Protein AF-A0AAV2JLE4-F1 (afdb_monomer_lite)

Radius of gyration: 18.46 Å; chains: 1; bounding box: 54×21×53 Å

pLDDT: mean 87.87, std 7.33, range [57.53, 97.69]

Sequence (222 aa):
MVQTSRTPTWTLNLTAGPSTSLQDHQPHCRTINLTAGPLTPLQDHRPHCRTINLTAGLSTSLQDYQPHCRTIDLTAGPLTSLQDHQPYCRTINLTAGPLTSLQDHRPYCRTINLTAGPSTTLQDHRPHCRTIDPTAGPSTPLQDHQPHCRTIDPTAGPSTSLQDHRPHCRTIDPTAEPLTPLQDHRPHCRTINLTVGPSTSLQDHRPHCKTINLTAGPLTLQ

Organism: Knipowitschia caucasica (NCBI:txid637954)

Foldseek 3Di:
DWDWDQDPQFEIEIEAEACEEAEQAEDEGAEYEYEYEANYEYEQHEYEYAEYEYEAEHQYEYYNAEYEYAEYEYEAEANYEYYNHEYEYAEYEYEHYANYEYECAEYEYAEYEAEYEANYEAENHEYEYAEYEYEYYALYEHYNAEYEYAEYEYEEYANYEAECAEYEYAEYEYAYAANYEYECHEYEYAEYAYHYEPHYEYYNHHYNYVYYHYHYDHYHYD

Structure (mmCIF, N/CA/C/O backbone):
data_AF-A0AAV2JLE4-F1
#
_entry.id   AF-A0AAV2JLE4-F1
#
loop_
_atom_site.group_PDB
_atom_site.id
_atom_site.type_symbol
_atom_site.label_atom_id
_atom_site.label_alt_id
_atom_site.label_comp_id
_atom_site.label_asym_id
_atom_site.label_entity_id
_atom_site.label_seq_id
_atom_site.pdbx_PDB_ins_code
_atom_site.Cartn_x
_atom_site.Cartn_y
_atom_site.Cartn_z
_atom_site.occupancy
_atom_site.B_iso_or_equiv
_atom_site.auth_seq_id
_atom_site.auth_comp_id
_atom_site.auth_asym_id
_atom_site.auth_atom_id
_atom_site.pdbx_PDB_model_num
ATOM 1 N N . MET A 1 1 ? -5.784 4.074 28.946 1.00 69.75 1 MET A N 1
ATOM 2 C CA . MET A 1 1 ? -7.237 3.801 28.844 1.00 69.75 1 MET A CA 1
ATOM 3 C C . MET A 1 1 ? -7.603 3.627 27.377 1.00 69.75 1 MET A C 1
ATOM 5 O O . MET A 1 1 ? -7.079 4.384 26.565 1.00 69.75 1 MET A O 1
ATOM 9 N N . VAL A 1 2 ? -8.460 2.656 27.045 1.00 79.00 2 VAL A N 1
ATOM 10 C CA . VAL A 1 2 ? -9.041 2.502 25.700 1.00 79.00 2 VAL A CA 1
ATOM 11 C C . VAL A 1 2 ? -10.461 3.059 25.734 1.00 79.00 2 VAL A C 1
ATOM 13 O O . VAL A 1 2 ? -11.266 2.637 26.563 1.00 79.00 2 VAL A O 1
ATOM 16 N N . GLN A 1 3 ? -10.768 4.023 24.870 1.00 76.06 3 GLN A N 1
ATOM 17 C CA . GLN A 1 3 ? -12.126 4.544 24.707 1.00 76.06 3 GLN A CA 1
ATOM 18 C C . GLN A 1 3 ? -12.780 3.885 23.499 1.00 76.06 3 GLN A C 1
ATOM 20 O O . GLN A 1 3 ? -12.199 3.876 22.415 1.00 76.06 3 GLN A O 1
ATOM 25 N N . THR A 1 4 ? -13.989 3.352 23.687 1.00 79.88 4 THR A N 1
ATOM 26 C CA . THR A 1 4 ? -14.788 2.772 22.606 1.00 79.88 4 THR A CA 1
ATOM 27 C C . THR A 1 4 ? -16.129 3.485 22.504 1.00 79.88 4 THR A C 1
ATOM 29 O O . THR A 1 4 ? -16.770 3.784 23.509 1.00 79.88 4 THR A O 1
ATOM 32 N N . SER A 1 5 ? -16.563 3.780 21.281 1.00 81.06 5 SER A N 1
ATOM 33 C CA . SER A 1 5 ? -17.925 4.253 21.022 1.00 81.06 5 SER A CA 1
ATOM 34 C C . SER A 1 5 ? -18.487 3.594 19.768 1.00 81.06 5 SER A C 1
ATOM 36 O O . SER A 1 5 ? -17.760 3.343 18.802 1.00 81.06 5 SER A O 1
ATOM 38 N N . ARG A 1 6 ? -19.791 3.298 19.797 1.00 72.00 6 ARG A N 1
ATOM 39 C CA . ARG A 1 6 ? -20.556 2.821 18.642 1.00 72.00 6 ARG A CA 1
ATOM 40 C C . ARG A 1 6 ? -21.629 3.844 18.305 1.00 72.00 6 ARG A C 1
ATOM 42 O O . ARG A 1 6 ? -22.467 4.160 19.143 1.00 72.00 6 ARG A O 1
ATOM 49 N N . THR A 1 7 ? -21.598 4.363 17.084 1.00 71.94 7 THR A N 1
ATOM 50 C CA . THR A 1 7 ? -22.640 5.259 16.567 1.00 71.94 7 THR A CA 1
ATOM 51 C C . THR A 1 7 ? -23.761 4.445 15.909 1.00 71.94 7 THR A C 1
ATOM 53 O O . THR A 1 7 ? -23.517 3.321 15.456 1.00 71.94 7 THR A O 1
ATOM 56 N N . PRO A 1 8 ? -24.978 5.005 15.755 1.00 57.53 8 PRO A N 1
ATOM 57 C CA . PRO A 1 8 ? -26.088 4.344 15.048 1.00 57.53 8 PRO A CA 1
ATOM 58 C C . PRO A 1 8 ? -25.766 3.957 13.587 1.00 57.53 8 PRO A C 1
ATOM 60 O O . PRO A 1 8 ? -26.501 3.201 12.960 1.00 57.53 8 PRO A O 1
ATOM 63 N N . THR A 1 9 ? -24.641 4.428 13.041 1.00 61.03 9 THR A N 1
ATOM 64 C CA . THR A 1 9 ? -24.130 4.132 11.696 1.00 61.03 9 THR A CA 1
ATOM 65 C C . THR A 1 9 ? -23.220 2.895 11.599 1.00 61.03 9 THR A C 1
ATOM 67 O O . THR A 1 9 ? -22.632 2.671 10.540 1.00 61.03 9 THR A O 1
ATOM 70 N N . TRP A 1 10 ? -23.127 2.065 12.649 1.00 83.88 10 TRP A N 1
ATOM 71 C CA . TRP A 1 10 ? -22.237 0.889 12.714 1.00 83.88 10 TRP A CA 1
ATOM 72 C C . TRP A 1 10 ? -20.753 1.250 12.547 1.00 83.88 10 TRP A C 1
ATOM 74 O O . TRP A 1 10 ? -19.989 0.512 11.920 1.00 83.88 10 TRP A O 1
ATOM 84 N N . THR A 1 11 ? -20.345 2.392 13.100 1.00 90.50 11 THR A N 1
ATOM 85 C CA . THR A 1 11 ? -18.936 2.783 13.202 1.00 90.50 11 THR A CA 1
ATOM 86 C C . THR A 1 11 ? -18.410 2.409 14.579 1.00 90.50 11 THR A C 1
ATOM 88 O O . THR A 1 11 ? -19.061 2.700 15.583 1.00 90.50 11 THR A O 1
ATOM 91 N N . LEU A 1 12 ? -17.235 1.787 14.624 1.00 89.88 12 LEU A N 1
ATOM 92 C CA . LEU A 1 12 ? -16.486 1.535 15.844 1.00 89.88 12 LEU A CA 1
ATOM 93 C C . LEU A 1 12 ? -15.302 2.500 15.911 1.00 89.88 12 LEU A C 1
ATOM 95 O O . LEU A 1 12 ? -14.397 2.423 15.082 1.00 89.88 12 LEU A O 1
ATOM 99 N N . ASN A 1 13 ? -15.311 3.395 16.895 1.00 90.62 13 ASN A N 1
ATOM 100 C CA . ASN A 1 13 ? -14.166 4.258 17.175 1.00 90.62 13 ASN A CA 1
ATOM 101 C C . ASN A 1 13 ? -13.413 3.704 18.382 1.00 90.62 13 ASN A C 1
ATOM 103 O O . ASN A 1 13 ? -14.027 3.518 19.437 1.00 90.62 13 ASN A O 1
ATOM 107 N N . LEU A 1 14 ? -12.114 3.465 18.223 1.00 88.69 14 LEU A N 1
ATOM 108 C CA . LEU A 1 14 ? -11.198 3.081 19.288 1.00 88.69 14 LEU A CA 1
ATOM 109 C C . LEU A 1 14 ? -10.094 4.127 19.413 1.00 88.69 14 LEU A C 1
ATOM 111 O O . LEU A 1 14 ? -9.389 4.411 18.445 1.00 88.69 14 LEU A O 1
ATOM 115 N N . THR A 1 15 ? -9.905 4.639 20.622 1.00 89.81 15 THR A N 1
ATOM 116 C CA . THR A 1 15 ? -8.745 5.469 20.955 1.00 89.81 15 THR A CA 1
ATOM 117 C C . THR A 1 15 ? -7.967 4.782 22.061 1.00 89.81 15 THR A C 1
ATOM 119 O O . THR A 1 15 ? -8.463 4.648 23.182 1.00 89.81 15 THR A O 1
ATOM 122 N N . ALA A 1 16 ? -6.759 4.337 21.738 1.00 86.06 16 ALA A N 1
ATOM 123 C CA . ALA A 1 16 ? -5.824 3.736 22.673 1.00 86.06 16 ALA A CA 1
ATOM 124 C C . ALA A 1 16 ? -4.865 4.830 23.163 1.00 86.06 16 ALA A C 1
ATOM 126 O O . ALA A 1 16 ? -4.165 5.459 22.370 1.00 86.06 16 ALA A O 1
ATOM 127 N N . GLY A 1 17 ? -4.900 5.133 24.463 1.00 83.94 17 GLY A N 1
ATOM 128 C CA . GLY A 1 17 ? -3.998 6.117 25.065 1.00 83.94 17 GLY A CA 1
ATOM 129 C C . GLY A 1 17 ? -2.527 5.666 25.065 1.00 83.94 17 GLY A C 1
ATOM 130 O O . GLY A 1 17 ? -2.227 4.541 24.672 1.00 83.94 17 GLY A O 1
ATOM 131 N N . PRO A 1 18 ? -1.603 6.510 25.551 1.00 84.38 18 PRO A N 1
ATOM 132 C CA . PRO A 1 18 ? -0.189 6.155 25.644 1.00 84.38 18 PRO A CA 1
ATOM 133 C C . PRO A 1 18 ? 0.021 4.877 26.462 1.00 84.38 18 PRO A C 1
ATOM 135 O O . PRO A 1 18 ? -0.646 4.695 27.486 1.00 84.38 18 PRO A O 1
ATOM 138 N N . SER A 1 19 ? 0.952 4.027 26.025 1.00 84.69 19 SER A N 1
ATOM 139 C CA . SER A 1 19 ? 1.345 2.804 26.742 1.00 84.69 19 SER A CA 1
ATOM 140 C C . SER A 1 19 ? 0.174 1.860 27.041 1.00 84.69 19 SER A C 1
ATOM 142 O O . SER A 1 19 ? 0.128 1.217 28.091 1.00 84.69 19 SER A O 1
ATOM 144 N N . THR A 1 20 ? -0.814 1.806 26.145 1.00 84.81 20 THR A N 1
ATOM 145 C CA . THR A 1 20 ? -1.917 0.841 26.230 1.00 84.81 20 THR A CA 1
ATOM 146 C C . THR A 1 20 ? -1.710 -0.289 25.238 1.00 84.81 20 THR A C 1
ATOM 148 O O . THR A 1 20 ? -1.131 -0.073 24.184 1.00 84.81 20 THR A O 1
ATOM 151 N N . SER A 1 21 ? -2.185 -1.489 25.561 1.00 84.62 21 SER A N 1
ATOM 152 C CA . SER A 1 21 ? -2.230 -2.601 24.613 1.00 84.62 21 SER A CA 1
ATOM 153 C C . SER A 1 21 ? -3.663 -2.852 24.150 1.00 84.62 21 SER A C 1
ATOM 155 O O . SER A 1 21 ? -4.613 -2.718 24.928 1.00 84.62 21 SER A O 1
ATOM 157 N N . LEU A 1 22 ? -3.819 -3.219 22.879 1.00 84.62 22 LEU A N 1
ATOM 158 C CA . LEU A 1 22 ? -5.049 -3.811 22.357 1.00 84.62 22 LEU A CA 1
ATOM 159 C C . LEU A 1 22 ? -4.706 -5.196 21.813 1.00 84.62 22 LEU A C 1
ATOM 161 O O . LEU A 1 22 ? -3.788 -5.330 21.009 1.00 84.62 22 LEU A O 1
ATOM 165 N N . GLN A 1 23 ? -5.439 -6.210 22.250 1.00 86.25 23 GLN A N 1
ATOM 166 C CA . GLN A 1 23 ? -5.221 -7.606 21.869 1.00 86.25 23 GLN A CA 1
ATOM 167 C C . GLN A 1 23 ? -6.548 -8.230 21.432 1.00 86.25 23 GLN A C 1
ATOM 169 O O . GLN A 1 23 ? -7.611 -7.744 21.833 1.00 86.25 23 GLN A O 1
ATOM 174 N N . ASP A 1 24 ? -6.476 -9.273 20.605 1.00 79.00 24 ASP A N 1
ATOM 175 C CA . ASP A 1 24 ? -7.591 -10.155 20.235 1.00 79.00 24 ASP A CA 1
ATOM 176 C C . ASP A 1 24 ? -8.858 -9.420 19.785 1.00 79.00 24 ASP A C 1
ATOM 178 O O . ASP A 1 24 ? -9.958 -9.578 20.327 1.00 79.00 24 ASP A O 1
ATOM 182 N N . HIS A 1 25 ? -8.717 -8.573 18.767 1.00 77.75 25 HIS A N 1
ATOM 183 C CA . HIS A 1 25 ? -9.796 -7.689 18.351 1.00 77.75 25 H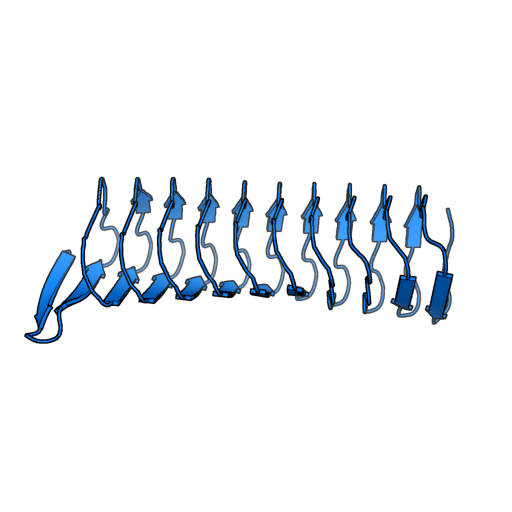IS A CA 1
ATOM 184 C C . HIS A 1 25 ? -10.354 -8.081 16.977 1.00 77.75 25 HIS A C 1
ATOM 186 O O . HIS A 1 25 ? -9.765 -7.818 15.924 1.00 77.75 25 HIS A O 1
ATOM 192 N N . GLN A 1 26 ? -11.559 -8.665 16.984 1.00 86.94 26 GLN A N 1
ATOM 193 C CA . GLN A 1 26 ? -12.262 -9.151 15.786 1.00 86.94 26 GLN A CA 1
ATOM 194 C C . GLN A 1 26 ? -13.645 -8.487 15.575 1.00 86.94 26 GLN A C 1
ATOM 196 O O . GLN A 1 26 ? -14.697 -9.137 15.601 1.00 86.94 26 GLN A O 1
ATOM 201 N N . PRO A 1 27 ? -13.701 -7.159 15.387 1.00 85.00 27 PRO A N 1
ATOM 202 C CA . PRO A 1 27 ? -14.955 -6.429 15.308 1.00 85.00 27 PRO A CA 1
ATOM 203 C C . PRO A 1 27 ? -15.629 -6.639 13.952 1.00 85.00 27 PRO A C 1
ATOM 205 O O . PRO A 1 27 ? -14.982 -6.703 12.906 1.00 85.00 27 PRO A O 1
ATOM 208 N N . HIS A 1 28 ? -16.959 -6.662 13.988 1.00 86.50 28 HIS A N 1
ATOM 209 C CA . HIS A 1 28 ? -17.816 -6.725 12.811 1.00 86.50 28 HIS A CA 1
ATOM 210 C C . HIS A 1 28 ? -18.636 -5.440 12.744 1.00 86.50 28 HIS A C 1
ATOM 212 O O . HIS A 1 28 ? -19.552 -5.225 13.538 1.00 86.50 28 HIS A O 1
ATOM 218 N N . CYS A 1 29 ? -18.262 -4.538 11.844 1.00 87.38 29 CYS A N 1
ATOM 219 C CA . CYS A 1 29 ? -18.890 -3.223 11.742 1.00 87.38 29 CYS A CA 1
ATOM 220 C C . CYS A 1 29 ? -18.732 -2.654 10.333 1.00 87.38 29 CYS A C 1
ATOM 222 O O . CYS A 1 29 ? -18.057 -3.226 9.485 1.00 87.38 29 CYS A O 1
ATOM 224 N N . ARG A 1 30 ? -19.378 -1.531 10.034 1.00 91.06 30 ARG A N 1
ATOM 225 C CA . ARG A 1 30 ? -19.238 -0.903 8.718 1.00 91.06 30 ARG A CA 1
ATOM 226 C C . ARG A 1 30 ? -17.891 -0.201 8.593 1.00 91.06 30 ARG A C 1
ATOM 228 O O . ARG A 1 30 ? -17.225 -0.363 7.573 1.00 91.06 30 ARG A O 1
ATOM 235 N N . THR A 1 31 ? -17.501 0.537 9.623 1.00 92.88 31 THR A N 1
ATOM 236 C CA . THR A 1 31 ? -16.278 1.340 9.627 1.00 92.88 31 THR A CA 1
ATOM 237 C C . THR A 1 31 ? -15.566 1.200 10.962 1.00 92.88 31 THR A C 1
ATOM 239 O O . THR A 1 31 ? -16.215 1.250 12.006 1.00 92.88 31 THR A O 1
ATOM 242 N N . ILE A 1 32 ? -14.243 1.078 10.924 1.00 91.94 32 ILE A N 1
ATOM 243 C CA . ILE A 1 32 ? -13.374 1.145 12.100 1.00 91.94 32 ILE A CA 1
ATOM 244 C C . ILE A 1 32 ? -12.504 2.382 11.972 1.00 91.94 32 ILE A C 1
ATOM 246 O O . ILE A 1 32 ? -11.841 2.553 10.953 1.00 91.94 32 ILE A O 1
ATOM 250 N N . ASN A 1 33 ? -12.484 3.202 13.015 1.00 93.12 33 ASN A N 1
ATOM 251 C CA . ASN A 1 33 ? -11.476 4.236 13.192 1.00 93.12 33 ASN A CA 1
ATOM 252 C C . ASN A 1 33 ? -10.667 3.882 14.441 1.00 93.12 33 ASN A C 1
ATOM 254 O O . ASN A 1 33 ? -11.231 3.830 15.536 1.00 93.12 33 ASN A O 1
ATOM 258 N N . LEU A 1 34 ? -9.376 3.612 14.277 1.00 91.00 34 LEU A N 1
ATOM 259 C CA . LEU A 1 34 ? -8.460 3.307 15.370 1.00 91.00 34 LEU A CA 1
AT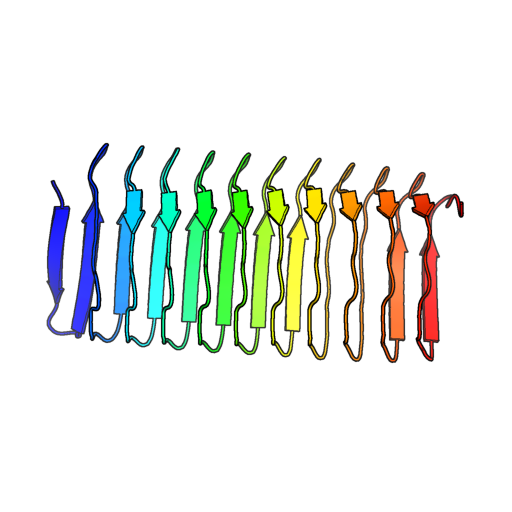OM 260 C C . LEU A 1 34 ? -7.372 4.373 15.428 1.00 91.00 34 LEU A C 1
ATOM 262 O O . LEU A 1 34 ? -6.617 4.540 14.475 1.00 91.00 34 LEU A O 1
ATOM 266 N N . THR A 1 35 ? -7.264 5.043 16.569 1.00 92.25 35 THR A N 1
ATOM 267 C CA . THR A 1 35 ? -6.142 5.931 16.872 1.00 92.25 35 THR A CA 1
ATOM 268 C C . THR A 1 35 ? -5.339 5.320 18.008 1.00 92.25 35 THR A C 1
ATOM 270 O O . THR A 1 35 ? -5.829 5.218 19.135 1.00 92.25 35 THR A O 1
ATOM 273 N N . ALA A 1 36 ? -4.110 4.914 17.713 1.00 88.38 36 ALA A N 1
ATOM 274 C CA . ALA A 1 36 ? -3.169 4.399 18.692 1.00 88.38 36 ALA A CA 1
ATOM 275 C C . ALA A 1 36 ? -2.193 5.497 19.104 1.00 88.38 36 ALA A C 1
ATOM 277 O O . ALA A 1 36 ? -1.480 6.059 18.274 1.00 88.38 36 ALA A O 1
ATOM 278 N N . GLY A 1 37 ? -2.183 5.823 20.394 1.00 85.31 37 GLY A N 1
ATOM 279 C CA . GLY A 1 37 ? -1.232 6.755 20.977 1.00 85.31 37 GLY A CA 1
ATOM 280 C C . GLY A 1 37 ? 0.198 6.202 20.987 1.00 85.31 37 GLY A C 1
ATOM 281 O O . GLY A 1 37 ? 0.446 5.082 20.537 1.00 85.31 37 GLY A O 1
ATOM 282 N N . PRO A 1 38 ? 1.161 6.965 21.519 1.00 85.94 38 PRO A N 1
ATOM 283 C CA . PRO A 1 38 ? 2.548 6.527 21.593 1.00 85.94 38 PRO A CA 1
ATOM 284 C C . PRO A 1 38 ? 2.716 5.223 22.381 1.00 85.94 38 PRO A C 1
ATOM 286 O O . PRO A 1 38 ? 2.005 5.012 23.367 1.00 85.94 38 PRO A O 1
ATOM 289 N N . LEU A 1 39 ? 3.690 4.392 21.994 1.00 87.06 39 LEU A N 1
ATOM 290 C CA . LEU A 1 39 ? 4.054 3.162 22.720 1.00 87.06 39 LEU A CA 1
ATOM 291 C C . LEU A 1 39 ? 2.891 2.164 22.866 1.00 87.06 39 LEU A C 1
ATOM 293 O O . LEU A 1 39 ? 2.761 1.491 23.886 1.00 87.06 39 LEU A O 1
ATOM 297 N N . THR A 1 40 ? 2.023 2.090 21.856 1.00 86.25 40 THR A N 1
ATOM 298 C CA . THR A 1 40 ? 0.842 1.214 21.863 1.00 86.25 40 THR A CA 1
ATOM 299 C C . THR A 1 40 ? 1.103 -0.027 21.007 1.00 86.25 40 THR A C 1
ATOM 301 O O . THR A 1 40 ? 1.194 0.108 19.781 1.00 86.25 40 THR A O 1
ATOM 304 N N . PRO A 1 41 ? 1.223 -1.228 21.602 1.00 87.69 41 PRO A N 1
ATOM 305 C CA . PRO A 1 41 ? 1.137 -2.478 20.861 1.00 87.69 41 PRO A CA 1
ATOM 306 C C . PRO A 1 41 ? -0.322 -2.844 20.551 1.00 87.69 41 PRO A C 1
ATOM 308 O O . PRO A 1 41 ? -1.207 -2.794 21.409 1.00 87.69 41 PRO A O 1
ATOM 311 N N . LEU A 1 42 ? -0.551 -3.243 19.309 1.00 87.31 42 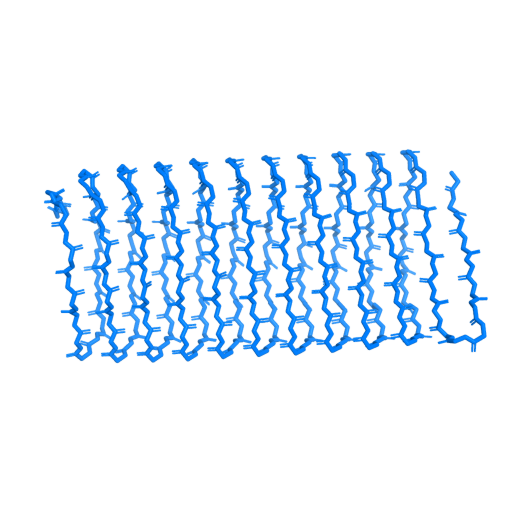LEU A N 1
ATOM 312 C CA . LEU A 1 42 ? -1.800 -3.743 18.758 1.00 87.31 42 LEU A CA 1
ATOM 313 C C . LEU A 1 42 ? -1.508 -5.143 18.208 1.00 87.31 42 LEU A C 1
ATOM 315 O O . LEU A 1 42 ? -0.711 -5.277 17.281 1.00 87.31 42 LEU A O 1
ATOM 319 N N . GLN A 1 43 ? -2.105 -6.176 18.789 1.00 88.62 43 GLN A N 1
ATOM 320 C CA . GLN A 1 43 ? -1.826 -7.571 18.433 1.00 88.62 43 GLN A CA 1
ATOM 321 C C . GLN A 1 43 ? -3.114 -8.308 18.075 1.00 88.62 43 GLN A C 1
ATOM 323 O O . GLN A 1 43 ? -4.173 -8.020 18.641 1.00 88.62 43 GLN A O 1
ATOM 328 N N . ASP A 1 44 ? -3.019 -9.256 17.145 1.00 84.75 44 ASP A N 1
ATOM 329 C CA . ASP A 1 44 ? -4.100 -10.168 16.762 1.00 84.75 44 ASP A CA 1
ATOM 330 C C . ASP A 1 44 ? -5.391 -9.435 16.383 1.00 84.75 44 ASP A C 1
ATOM 332 O O . ASP A 1 44 ? -6.413 -9.443 17.079 1.00 84.75 44 ASP A O 1
ATOM 336 N N . HIS A 1 45 ? -5.349 -8.717 15.263 1.00 83.50 45 HIS A N 1
ATOM 337 C CA . HIS A 1 45 ? -6.474 -7.904 14.803 1.00 83.50 45 HIS A CA 1
ATOM 338 C C . HIS A 1 45 ? -6.997 -8.398 13.464 1.00 83.50 45 HIS A C 1
ATOM 340 O O . HIS A 1 45 ? -6.349 -8.282 12.421 1.00 83.50 45 HIS A O 1
ATOM 346 N N . ARG A 1 46 ? -8.235 -8.901 13.484 1.00 90.31 46 ARG A N 1
ATOM 347 C CA . ARG A 1 46 ? -8.892 -9.512 12.316 1.00 90.31 46 ARG A CA 1
ATOM 348 C C . ARG A 1 46 ? -10.257 -8.892 12.007 1.00 90.31 46 ARG A C 1
ATOM 350 O O . ARG A 1 46 ? -11.275 -9.581 11.990 1.00 90.31 46 ARG A O 1
ATOM 357 N N . PRO A 1 47 ? -10.346 -7.569 11.812 1.00 88.88 47 PRO A N 1
ATOM 358 C CA . PRO A 1 47 ? -11.631 -6.917 11.615 1.00 88.88 47 PRO A CA 1
ATOM 359 C C . PRO A 1 47 ? -12.312 -7.318 10.304 1.00 88.88 47 PRO A C 1
ATOM 361 O O . PRO A 1 47 ? -11.683 -7.380 9.245 1.00 88.88 47 PRO A O 1
ATOM 364 N N . HIS A 1 48 ? -13.636 -7.458 10.366 1.00 90.69 48 HIS A N 1
ATOM 365 C CA . HIS A 1 48 ? -14.503 -7.592 9.199 1.00 90.69 48 HIS A CA 1
ATOM 366 C C . HIS A 1 48 ? -15.339 -6.324 9.048 1.00 90.69 48 HIS A C 1
ATOM 368 O O . HIS A 1 48 ? -16.270 -6.069 9.817 1.00 90.69 48 HIS A O 1
ATOM 374 N N . CYS A 1 49 ? -14.998 -5.494 8.063 1.00 90.25 49 CYS A N 1
ATOM 375 C CA . CYS A 1 49 ? -15.692 -4.226 7.859 1.00 90.25 49 CYS A CA 1
ATOM 376 C C . CYS A 1 49 ? -15.626 -3.730 6.419 1.00 90.25 49 CYS A C 1
ATOM 378 O O . CYS A 1 49 ? -15.036 -4.358 5.552 1.00 90.25 49 CYS A O 1
ATOM 380 N N . ARG A 1 50 ? -16.260 -2.599 6.108 1.00 93.06 50 ARG A N 1
ATOM 381 C CA . ARG A 1 50 ? -16.106 -1.977 4.789 1.00 93.06 50 ARG A CA 1
ATOM 382 C C . ARG A 1 50 ? -14.844 -1.125 4.733 1.00 93.06 50 ARG A C 1
ATOM 384 O O . ARG A 1 50 ? -14.140 -1.182 3.728 1.00 93.06 50 ARG A O 1
ATOM 391 N N . THR A 1 51 ? -14.571 -0.363 5.784 1.00 94.88 51 THR A N 1
ATOM 392 C CA . THR A 1 51 ? -13.476 0.609 5.811 1.00 94.88 51 THR A CA 1
ATOM 393 C C . THR A 1 51 ? -12.750 0.565 7.145 1.00 94.88 51 THR A C 1
ATOM 395 O O . THR A 1 51 ? -13.395 0.526 8.194 1.00 94.88 51 THR A O 1
ATOM 398 N N . ILE A 1 52 ? -11.425 0.621 7.088 1.00 94.62 52 ILE A N 1
ATOM 399 C CA . ILE A 1 52 ? -10.542 0.767 8.241 1.00 94.62 52 ILE A CA 1
ATOM 400 C C . ILE A 1 52 ? -9.730 2.034 8.044 1.00 94.62 52 ILE A C 1
ATOM 402 O O . ILE A 1 52 ? -9.044 2.152 7.035 1.00 94.62 52 ILE A O 1
ATOM 406 N N . ASN A 1 53 ? -9.777 2.920 9.030 1.00 95.94 53 ASN A N 1
ATOM 407 C CA . ASN A 1 53 ? -8.856 4.036 9.163 1.00 95.94 53 ASN A CA 1
ATOM 408 C C . ASN A 1 53 ? -8.025 3.799 10.425 1.00 95.94 53 ASN A C 1
ATOM 410 O O . ASN A 1 53 ? -8.585 3.750 11.524 1.00 95.94 53 ASN A O 1
ATOM 414 N N . LEU A 1 54 ? -6.717 3.617 10.275 1.00 93.75 54 LEU A N 1
ATOM 415 C CA . LEU A 1 54 ? -5.796 3.409 11.389 1.00 93.75 54 LEU A CA 1
ATOM 416 C C . LEU A 1 54 ? -4.748 4.516 11.403 1.00 93.75 54 LEU A C 1
ATOM 418 O O . LEU A 1 54 ? -4.017 4.697 10.434 1.00 93.75 54 LEU A O 1
ATOM 422 N N . THR A 1 55 ? -4.642 5.210 12.529 1.00 94.94 55 THR A N 1
ATOM 423 C CA . THR A 1 55 ? -3.573 6.173 12.793 1.00 94.94 55 THR A CA 1
ATOM 424 C C . THR A 1 55 ? -2.737 5.659 13.953 1.00 94.94 55 THR A C 1
ATOM 426 O O . THR A 1 55 ? -3.215 5.587 15.086 1.00 94.94 55 THR A O 1
ATOM 429 N N . ALA A 1 56 ? -1.492 5.297 13.669 1.00 90.38 56 ALA A N 1
ATOM 430 C CA . ALA A 1 56 ? -0.530 4.807 14.640 1.00 90.38 56 ALA A CA 1
ATOM 431 C C . ALA A 1 56 ? 0.424 5.943 15.027 1.00 90.38 56 ALA A C 1
ATOM 433 O O . ALA A 1 56 ? 1.025 6.583 14.166 1.00 90.38 56 ALA A O 1
ATOM 434 N N . GLY A 1 57 ? 0.525 6.242 16.319 1.00 86.56 57 GLY A N 1
ATOM 435 C CA . GLY A 1 57 ? 1.441 7.245 16.848 1.00 86.56 57 GLY A CA 1
ATOM 436 C C . GLY A 1 57 ? 2.900 6.779 16.876 1.00 86.56 57 GLY A C 1
ATOM 437 O O . GLY A 1 57 ? 3.263 5.730 16.349 1.00 86.56 57 GLY A O 1
ATOM 438 N N . LEU A 1 58 ? 3.738 7.577 17.539 1.00 87.88 58 LEU A N 1
ATOM 439 C CA . LEU A 1 58 ? 5.160 7.293 17.740 1.00 87.88 58 LEU A CA 1
ATOM 440 C C . LEU A 1 58 ? 5.380 5.933 18.423 1.00 87.88 58 LEU A C 1
ATOM 442 O O . LEU A 1 58 ? 4.781 5.665 19.468 1.00 87.88 58 LEU A O 1
ATOM 446 N N . SER A 1 59 ? 6.296 5.121 17.892 1.00 87.62 59 SER A N 1
ATOM 447 C CA . SER A 1 59 ? 6.715 3.862 18.530 1.00 87.62 59 SER A CA 1
ATOM 448 C C . SER A 1 59 ? 5.555 2.899 18.800 1.00 87.62 59 SER A C 1
ATOM 450 O O . SER A 1 59 ? 5.479 2.269 19.854 1.00 87.62 59 SER A O 1
ATOM 452 N N . THR A 1 60 ? 4.615 2.823 17.863 1.00 89.12 60 THR A N 1
ATOM 453 C CA . THR A 1 60 ? 3.533 1.837 17.893 1.00 89.12 60 THR A CA 1
ATOM 454 C C . THR A 1 60 ? 3.976 0.536 17.233 1.00 89.12 60 THR A C 1
ATOM 456 O O . THR A 1 60 ? 4.852 0.529 16.370 1.00 89.12 60 THR A O 1
ATOM 459 N N . SER A 1 61 ? 3.386 -0.580 17.651 1.00 90.31 61 SER A N 1
ATOM 460 C CA . SER A 1 61 ? 3.616 -1.880 17.018 1.00 90.31 61 SER A CA 1
ATOM 461 C C . SER A 1 61 ? 2.277 -2.481 16.629 1.00 90.31 61 SER A C 1
ATOM 463 O O . SER A 1 61 ? 1.373 -2.522 17.460 1.00 90.31 61 SER A O 1
ATOM 465 N N . LEU A 1 62 ? 2.141 -2.920 15.384 1.00 90.75 62 LEU A N 1
ATOM 466 C CA . LEU A 1 62 ? 1.000 -3.679 14.890 1.00 90.75 62 LEU A CA 1
ATOM 467 C C . LEU A 1 62 ? 1.503 -5.057 14.471 1.00 90.75 62 LEU A C 1
ATOM 469 O O . LEU A 1 62 ? 2.335 -5.154 13.572 1.00 90.75 62 LEU A O 1
ATOM 473 N N . GLN A 1 63 ? 0.997 -6.099 15.113 1.00 91.94 63 GLN A N 1
ATOM 474 C CA . GLN A 1 63 ? 1.357 -7.487 14.834 1.00 91.94 63 GLN A CA 1
ATOM 475 C C . GLN A 1 63 ? 0.098 -8.282 14.489 1.00 91.94 63 GLN A C 1
ATOM 477 O O . GLN A 1 63 ? -0.984 -7.990 15.007 1.00 91.94 63 GLN A O 1
ATOM 482 N N . ASP A 1 64 ? 0.242 -9.263 13.598 1.00 90.19 64 ASP A N 1
ATOM 483 C CA . ASP A 1 64 ? -0.820 -10.196 13.208 1.00 90.19 64 ASP A CA 1
ATOM 484 C C . ASP A 1 64 ? -2.106 -9.497 12.734 1.00 90.19 64 ASP A C 1
ATOM 486 O O . ASP A 1 64 ? -3.225 -9.734 13.211 1.00 90.19 64 ASP A O 1
ATOM 490 N N . TYR A 1 65 ? -1.947 -8.595 11.761 1.00 88.81 65 TYR A N 1
ATOM 491 C CA . TYR A 1 65 ? -3.045 -7.788 11.233 1.00 88.81 65 TYR A CA 1
ATOM 492 C C . TYR A 1 65 ? -3.616 -8.372 9.936 1.00 88.81 65 TYR A C 1
ATOM 494 O O . TYR A 1 65 ? -3.050 -8.224 8.846 1.00 88.81 65 TYR A O 1
ATOM 502 N N . GLN A 1 66 ? -4.794 -8.993 10.035 1.00 92.31 66 GLN A N 1
ATOM 503 C CA . GLN A 1 66 ? -5.461 -9.687 8.923 1.00 92.31 66 GLN A CA 1
ATOM 504 C C . GLN A 1 66 ? -6.901 -9.191 8.705 1.00 92.31 66 GLN A C 1
ATOM 506 O O . GLN A 1 66 ? -7.878 -9.893 8.976 1.00 92.31 66 GLN A O 1
ATOM 511 N N . PRO A 1 67 ? -7.078 -7.950 8.233 1.00 91.88 67 PRO A N 1
ATOM 512 C CA . PRO A 1 67 ? -8.386 -7.366 8.006 1.00 91.88 67 PRO A CA 1
ATOM 513 C C . PRO A 1 67 ? -9.018 -7.911 6.726 1.00 91.88 67 PRO A C 1
ATOM 515 O O . PRO A 1 67 ? -8.373 -8.040 5.681 1.00 91.88 67 PRO A O 1
ATOM 518 N N . HIS A 1 68 ? -10.331 -8.094 6.774 1.00 93.50 68 HIS A N 1
ATOM 519 C CA . HIS A 1 68 ? -11.155 -8.321 5.596 1.00 93.50 68 HIS A CA 1
ATOM 520 C C . HIS A 1 68 ? -12.047 -7.105 5.383 1.00 93.50 68 HIS A C 1
ATOM 522 O O . HIS A 1 68 ? -13.025 -6.893 6.108 1.00 93.50 68 HIS A O 1
ATOM 528 N N . CYS A 1 69 ? -11.706 -6.283 4.391 1.00 92.62 69 CYS A N 1
ATOM 529 C CA . CYS A 1 69 ? -12.458 -5.061 4.137 1.00 92.62 69 CYS A CA 1
ATOM 530 C C . CYS A 1 69 ? -12.446 -4.606 2.684 1.00 92.62 69 CYS A C 1
ATOM 532 O O . CYS A 1 69 ? -11.926 -5.276 1.805 1.00 92.62 69 CYS A O 1
ATOM 534 N N . ARG A 1 70 ? -13.081 -3.474 2.373 1.00 94.94 70 ARG A N 1
ATOM 535 C CA . ARG A 1 70 ? -12.977 -2.878 1.036 1.00 94.94 70 ARG A CA 1
ATOM 536 C C . ARG A 1 70 ? -11.781 -1.938 0.957 1.00 94.94 70 ARG A C 1
ATOM 538 O O . ARG A 1 70 ? -11.074 -1.984 -0.046 1.00 94.94 70 ARG A O 1
ATOM 545 N N . THR A 1 71 ? -11.570 -1.123 1.980 1.00 96.50 71 THR A N 1
ATOM 546 C CA . THR A 1 71 ? -10.534 -0.089 1.987 1.00 96.50 71 THR A CA 1
ATOM 547 C C . THR A 1 71 ? -9.823 -0.058 3.330 1.00 96.50 71 THR A C 1
ATOM 549 O O . THR A 1 71 ? -10.488 -0.101 4.367 1.00 96.50 71 THR A O 1
ATOM 552 N N . ILE A 1 72 ? -8.499 0.052 3.281 1.00 96.50 72 ILE A N 1
ATOM 553 C CA . ILE A 1 72 ? -7.639 0.329 4.429 1.00 96.50 72 ILE A CA 1
ATOM 554 C C . ILE A 1 72 ? -6.898 1.624 4.144 1.00 96.50 72 ILE A C 1
ATOM 556 O O . ILE A 1 72 ? -6.206 1.712 3.132 1.00 96.50 72 ILE A O 1
ATOM 560 N N . ASP A 1 73 ? -7.017 2.572 5.060 1.00 97.50 73 ASP A N 1
ATOM 561 C CA . ASP A 1 73 ? -6.200 3.772 5.115 1.00 97.50 73 ASP A CA 1
ATOM 562 C C . ASP A 1 73 ? -5.390 3.707 6.418 1.00 97.50 73 ASP A C 1
ATOM 564 O O . ASP A 1 73 ? -5.951 3.779 7.514 1.00 97.50 73 ASP A O 1
ATOM 568 N N . LEU A 1 74 ? -4.077 3.496 6.310 1.00 95.56 74 LEU A N 1
ATOM 569 C CA . LEU A 1 74 ? -3.174 3.374 7.453 1.00 95.56 74 LEU A CA 1
ATOM 570 C C . LEU A 1 74 ? -2.120 4.478 7.415 1.00 95.56 74 LEU A C 1
ATOM 572 O O . LEU A 1 74 ? -1.397 4.637 6.436 1.00 95.56 74 LEU A O 1
ATOM 576 N N . THR A 1 75 ? -2.031 5.238 8.500 1.00 96.62 75 THR A N 1
ATOM 577 C CA . THR A 1 75 ? -0.987 6.237 8.727 1.00 96.62 75 THR A CA 1
ATOM 578 C C . THR A 1 75 ? -0.153 5.791 9.917 1.00 96.62 75 THR A C 1
ATOM 580 O O . THR A 1 75 ? -0.620 5.832 11.052 1.00 96.62 75 THR A O 1
ATOM 583 N N . ALA A 1 76 ? 1.069 5.345 9.657 1.00 93.69 76 ALA A N 1
ATOM 584 C CA . ALA A 1 76 ? 2.045 4.976 10.667 1.00 93.69 76 ALA A CA 1
ATOM 585 C C . ALA A 1 76 ? 2.953 6.173 10.958 1.00 93.69 76 ALA A C 1
ATOM 587 O O . ALA A 1 76 ? 3.593 6.717 10.060 1.00 93.69 76 ALA A O 1
ATOM 588 N N . GLY A 1 77 ? 2.997 6.602 12.215 1.00 92.00 77 GLY A N 1
ATOM 589 C CA . GLY A 1 77 ? 3.922 7.621 12.689 1.00 92.00 77 GLY A CA 1
ATOM 590 C C . GLY A 1 77 ? 5.369 7.118 12.727 1.00 92.00 77 GLY A C 1
ATOM 591 O O . GLY A 1 77 ? 5.650 5.975 12.360 1.00 92.00 77 GLY A O 1
ATOM 592 N N . PRO A 1 78 ? 6.312 7.951 13.188 1.00 91.12 78 PRO A N 1
ATOM 593 C CA . PRO A 1 78 ? 7.710 7.555 13.264 1.00 91.12 78 PRO A CA 1
ATOM 594 C C . PRO A 1 78 ? 7.929 6.364 14.205 1.00 91.12 78 PRO A C 1
ATOM 596 O O . PRO A 1 78 ? 7.203 6.206 15.191 1.00 91.12 78 PRO A O 1
ATOM 599 N N . LEU A 1 79 ? 8.971 5.571 13.939 1.00 91.50 79 LEU A N 1
ATOM 600 C CA . LEU A 1 79 ? 9.353 4.408 14.758 1.00 91.50 79 LEU A CA 1
ATOM 601 C C . LEU A 1 79 ? 8.248 3.344 14.886 1.00 91.50 79 LEU A C 1
ATOM 603 O O . LEU A 1 79 ? 8.238 2.582 15.851 1.00 91.50 79 LEU A O 1
ATOM 607 N N . THR A 1 80 ? 7.298 3.305 13.952 1.00 92.88 80 THR A N 1
ATOM 608 C CA . THR A 1 80 ? 6.241 2.289 13.955 1.00 92.88 80 THR A CA 1
ATOM 609 C C . THR A 1 80 ? 6.776 0.969 13.408 1.00 92.88 80 THR A C 1
ATOM 611 O O . THR A 1 80 ? 7.546 0.959 12.449 1.00 92.88 80 THR A O 1
ATOM 614 N N . SER A 1 81 ? 6.344 -0.151 13.980 1.00 93.44 81 SER A N 1
ATOM 615 C CA . SER A 1 81 ? 6.576 -1.485 13.421 1.00 93.44 81 SER A CA 1
ATOM 616 C C . SER A 1 81 ? 5.255 -2.105 12.983 1.00 93.44 81 SER A C 1
ATOM 618 O O . SER A 1 81 ? 4.284 -2.097 13.737 1.00 93.44 81 SER A O 1
ATOM 620 N N . LEU A 1 82 ? 5.210 -2.628 11.764 1.00 93.00 82 LEU A N 1
ATOM 621 C CA . LEU A 1 82 ? 4.084 -3.359 11.197 1.00 93.00 82 LEU A CA 1
ATOM 622 C C . LEU A 1 82 ? 4.598 -4.744 10.788 1.00 93.00 82 LEU A C 1
ATOM 624 O O . LEU A 1 82 ? 5.405 -4.847 9.866 1.00 93.00 82 LEU A O 1
ATOM 628 N N . GLN A 1 83 ? 4.147 -5.793 11.468 1.00 93.12 83 GLN A N 1
ATOM 629 C CA . GLN A 1 83 ? 4.580 -7.175 11.244 1.00 93.12 83 GLN A CA 1
ATOM 630 C C . GLN A 1 83 ? 3.382 -8.069 10.914 1.00 93.12 83 GLN A C 1
ATOM 632 O O . GLN A 1 83 ? 2.267 -7.821 11.382 1.00 93.12 83 GLN A O 1
ATOM 637 N N . ASP A 1 84 ? 3.614 -9.093 10.090 1.00 90.44 84 ASP A N 1
ATOM 638 C CA . ASP A 1 84 ? 2.636 -10.132 9.736 1.00 90.44 84 ASP A CA 1
ATOM 639 C C . ASP A 1 84 ? 1.298 -9.579 9.233 1.00 90.44 84 ASP A C 1
ATOM 641 O O . ASP A 1 84 ? 0.196 -9.906 9.686 1.00 90.44 84 ASP A O 1
ATOM 645 N N . HIS A 1 85 ? 1.397 -8.687 8.254 1.00 88.88 85 HIS A N 1
ATOM 646 C CA . HIS A 1 85 ? 0.273 -7.880 7.822 1.00 88.88 85 HIS A CA 1
ATOM 647 C C . HIS A 1 85 ? -0.280 -8.411 6.490 1.00 88.88 85 HIS A C 1
ATOM 649 O O . HIS A 1 85 ? 0.292 -8.205 5.416 1.00 88.88 85 HIS A O 1
ATOM 655 N N . GLN A 1 86 ? -1.433 -9.086 6.548 1.00 93.19 86 GLN A N 1
ATOM 656 C CA . GLN A 1 86 ? -2.023 -9.822 5.415 1.00 93.19 86 GLN A CA 1
ATOM 657 C C . GLN A 1 86 ? -3.474 -9.396 5.138 1.00 93.19 86 GLN A C 1
ATOM 659 O O . GLN A 1 86 ? -4.424 -10.144 5.385 1.00 93.19 86 GLN A O 1
ATOM 664 N N . PRO A 1 87 ? -3.688 -8.166 4.650 1.00 92.38 87 PRO A N 1
ATOM 665 C CA . PRO A 1 87 ? -5.024 -7.654 4.397 1.00 92.38 87 PRO A CA 1
ATOM 666 C C . PRO A 1 87 ? -5.642 -8.247 3.129 1.00 92.38 87 PRO A C 1
ATOM 668 O O . PRO A 1 87 ? -5.009 -8.327 2.074 1.00 92.38 87 PRO A O 1
ATOM 671 N N . TYR A 1 88 ? -6.936 -8.545 3.207 1.00 94.56 88 TYR A N 1
ATOM 672 C CA . TYR A 1 88 ? -7.767 -8.899 2.061 1.00 94.56 88 TYR A CA 1
ATOM 673 C C . TYR A 1 88 ? -8.722 -7.750 1.777 1.00 94.56 88 TYR A C 1
ATOM 675 O O . TYR A 1 88 ? -9.697 -7.538 2.508 1.00 94.56 88 TYR A O 1
ATOM 683 N N . CYS A 1 89 ? -8.442 -6.982 0.724 1.00 93.38 89 CYS A N 1
ATOM 684 C CA . CYS A 1 89 ? -9.241 -5.800 0.439 1.00 93.38 89 CYS A CA 1
ATOM 685 C C . CYS A 1 89 ? -9.269 -5.381 -1.027 1.00 93.38 89 CYS A C 1
ATOM 687 O O . CYS A 1 89 ? -8.758 -6.062 -1.906 1.00 93.38 89 CYS A O 1
ATOM 689 N N . ARG A 1 90 ? -9.940 -4.272 -1.347 1.00 95.31 90 ARG A N 1
ATOM 690 C CA . ARG A 1 90 ? -9.873 -3.693 -2.694 1.00 95.31 90 ARG A CA 1
ATOM 691 C C . ARG A 1 90 ? -8.714 -2.712 -2.806 1.00 95.31 90 ARG A C 1
ATOM 693 O O . ARG A 1 90 ? -8.035 -2.731 -3.830 1.00 95.31 90 ARG A O 1
ATOM 700 N N . THR A 1 91 ? -8.518 -1.878 -1.794 1.00 96.88 91 THR A N 1
ATOM 701 C CA . THR A 1 91 ? -7.555 -0.778 -1.828 1.00 96.88 91 THR A CA 1
ATOM 702 C C . THR A 1 91 ? -6.861 -0.643 -0.483 1.00 96.88 91 THR A C 1
ATOM 704 O O . THR A 1 91 ? -7.532 -0.667 0.549 1.00 96.88 91 THR A O 1
ATOM 707 N N . ILE A 1 92 ? -5.545 -0.461 -0.526 1.00 97.12 92 ILE A N 1
ATOM 708 C CA . ILE A 1 92 ? -4.707 -0.110 0.618 1.00 97.12 92 ILE A CA 1
ATOM 709 C C . ILE A 1 92 ? -4.032 1.213 0.298 1.00 97.12 92 ILE A C 1
ATOM 711 O O . ILE A 1 92 ? -3.382 1.327 -0.741 1.00 97.12 92 ILE A O 1
ATOM 715 N N . ASN A 1 93 ? -4.168 2.179 1.196 1.00 97.69 93 ASN A N 1
ATOM 716 C CA . ASN A 1 93 ? -3.325 3.360 1.236 1.00 97.69 93 ASN A CA 1
ATOM 717 C C . ASN A 1 93 ? -2.534 3.312 2.542 1.00 97.69 93 ASN A C 1
ATOM 719 O O . ASN A 1 93 ? -3.117 3.334 3.625 1.00 97.69 93 ASN A O 1
ATOM 723 N N . LEU A 1 94 ? -1.214 3.214 2.437 1.00 96.19 94 LEU A N 1
ATOM 724 C CA . LEU A 1 94 ? -0.307 3.184 3.575 1.00 96.19 94 LEU A CA 1
ATOM 725 C C . LEU A 1 94 ? 0.620 4.394 3.494 1.00 96.19 94 LEU A C 1
ATOM 727 O O . LEU A 1 94 ? 1.319 4.576 2.506 1.00 96.19 94 LEU A O 1
ATOM 731 N N . THR A 1 95 ? 0.631 5.222 4.531 1.00 97.12 95 THR A N 1
ATOM 732 C CA . THR A 1 95 ? 1.634 6.273 4.723 1.00 97.12 95 THR A CA 1
ATOM 733 C C . THR A 1 95 ? 2.466 5.920 5.944 1.00 97.12 95 THR A C 1
ATOM 735 O O . THR A 1 95 ? 1.936 5.851 7.049 1.00 97.12 95 THR A O 1
ATOM 738 N N . ALA A 1 96 ? 3.754 5.677 5.747 1.00 94.44 96 ALA A N 1
ATOM 739 C CA . ALA A 1 96 ? 4.713 5.337 6.782 1.00 94.44 96 ALA A CA 1
ATOM 740 C C . ALA A 1 96 ? 5.637 6.527 7.045 1.00 94.44 96 ALA A C 1
ATOM 742 O O . ALA A 1 96 ? 6.262 7.060 6.130 1.00 94.44 96 ALA A O 1
ATOM 743 N N . GLY A 1 97 ? 5.711 6.960 8.299 1.00 93.50 97 GLY A N 1
ATOM 744 C CA . GLY A 1 97 ? 6.635 7.990 8.745 1.00 93.50 97 GLY A CA 1
ATOM 745 C C . GLY A 1 97 ? 8.087 7.499 8.767 1.00 93.50 97 GLY A C 1
ATOM 746 O O . GLY A 1 97 ? 8.362 6.332 8.485 1.00 93.50 97 GLY A O 1
ATOM 747 N N . PRO A 1 98 ? 9.035 8.373 9.135 1.00 91.44 98 PRO A N 1
ATOM 748 C CA . PRO A 1 98 ? 10.444 8.012 9.207 1.00 91.44 98 PRO A CA 1
ATOM 749 C C . PRO A 1 98 ? 10.709 6.848 10.165 1.00 91.44 98 PRO A C 1
ATOM 751 O O . PRO A 1 98 ? 10.064 6.750 11.213 1.00 91.44 98 PRO A O 1
ATOM 754 N N . LEU A 1 99 ? 11.710 6.022 9.849 1.00 92.94 99 LEU A N 1
ATOM 755 C CA . LEU A 1 99 ? 12.127 4.893 10.696 1.00 92.94 99 LEU A CA 1
ATOM 756 C C . LEU A 1 99 ? 10.993 3.891 10.978 1.00 92.94 99 LEU A C 1
ATOM 758 O O . LEU A 1 99 ? 10.981 3.237 12.020 1.00 92.94 99 LEU A O 1
ATOM 762 N N . THR A 1 100 ? 10.016 3.797 10.076 1.00 94.38 100 THR A N 1
ATOM 763 C CA . THR A 1 100 ? 8.991 2.753 10.134 1.00 94.38 100 THR A CA 1
ATOM 764 C C . THR A 1 100 ? 9.571 1.446 9.602 1.00 94.38 100 THR A C 1
ATOM 766 O O . THR A 1 100 ? 10.360 1.454 8.659 1.00 94.38 100 THR A O 1
ATOM 769 N N . SER A 1 101 ? 9.161 0.317 10.169 1.00 94.19 101 SER A N 1
ATOM 770 C CA . SER A 1 101 ? 9.460 -1.011 9.633 1.00 94.19 101 SER A CA 1
ATOM 771 C C . SER A 1 101 ? 8.168 -1.697 9.208 1.00 94.19 101 SER A C 1
ATOM 773 O O . SER A 1 101 ? 7.218 -1.755 9.989 1.00 94.19 101 SER A O 1
ATOM 775 N N . LEU A 1 102 ? 8.126 -2.206 7.979 1.00 93.81 102 LEU A N 1
ATOM 776 C CA . LEU A 1 102 ? 7.068 -3.080 7.484 1.00 93.81 102 LEU A CA 1
ATOM 777 C C . LEU A 1 102 ? 7.691 -4.423 7.107 1.00 93.81 102 LEU A C 1
ATOM 779 O O . LEU A 1 102 ? 8.494 -4.494 6.175 1.00 93.81 102 LEU A O 1
ATOM 783 N N . GLN A 1 103 ? 7.306 -5.474 7.821 1.00 93.81 103 GLN A N 1
ATOM 784 C CA . GLN A 1 103 ? 7.807 -6.834 7.633 1.00 93.81 103 GLN A CA 1
ATOM 785 C C . GLN A 1 103 ? 6.649 -7.786 7.325 1.00 93.81 103 GLN A C 1
ATOM 787 O O . GLN A 1 103 ? 5.539 -7.614 7.834 1.00 93.81 103 GLN A O 1
ATOM 792 N N . ASP A 1 104 ? 6.909 -8.774 6.469 1.00 92.12 104 ASP A N 1
ATOM 793 C CA . ASP A 1 104 ? 5.950 -9.817 6.084 1.00 92.12 104 ASP A CA 1
ATOM 794 C C . ASP A 1 104 ? 4.603 -9.274 5.574 1.00 92.12 104 ASP A C 1
ATOM 796 O O . ASP A 1 104 ? 3.514 -9.773 5.881 1.00 92.12 104 ASP A O 1
ATOM 800 N N . HIS A 1 105 ? 4.660 -8.236 4.735 1.00 91.50 105 HIS A N 1
ATOM 801 C CA . HIS A 1 105 ? 3.461 -7.644 4.152 1.00 91.50 105 HIS A CA 1
ATOM 802 C C . HIS A 1 105 ? 3.000 -8.420 2.914 1.00 91.50 105 HIS A C 1
ATOM 804 O O . HIS A 1 105 ? 3.617 -8.360 1.845 1.00 91.50 105 HIS A O 1
ATOM 810 N N . ARG A 1 106 ? 1.874 -9.135 3.033 1.00 93.62 106 ARG A N 1
ATOM 811 C CA . ARG A 1 106 ? 1.329 -9.997 1.960 1.00 93.62 106 ARG A CA 1
ATOM 812 C C . ARG A 1 106 ? -0.132 -9.673 1.634 1.00 93.62 106 ARG A C 1
ATOM 814 O O . ARG A 1 106 ? -1.027 -10.486 1.870 1.00 93.62 106 ARG A O 1
ATOM 821 N N . PRO A 1 107 ? -0.407 -8.466 1.123 1.00 93.38 107 PRO A N 1
ATOM 822 C CA . PRO A 1 107 ? -1.756 -8.020 0.820 1.00 93.38 107 PRO A CA 1
ATOM 823 C C . PRO A 1 107 ? -2.322 -8.695 -0.432 1.00 93.38 107 PRO A C 1
ATOM 825 O O . PRO A 1 107 ? -1.663 -8.803 -1.470 1.00 93.38 107 PRO A O 1
ATOM 828 N N . TYR A 1 108 ? -3.604 -9.039 -0.363 1.00 94.62 108 TYR A N 1
ATOM 829 C CA . TYR A 1 108 ? -4.409 -9.450 -1.508 1.00 94.62 108 TYR A CA 1
ATOM 830 C C . TYR A 1 108 ? -5.403 -8.340 -1.823 1.00 94.62 108 TYR A C 1
ATOM 832 O O . TYR A 1 108 ? -6.422 -8.189 -1.138 1.00 94.62 108 TYR A O 1
ATOM 840 N N . CYS A 1 109 ? -5.115 -7.534 -2.849 1.00 93.31 109 CYS A N 1
ATOM 841 C CA . CYS A 1 109 ? -6.004 -6.433 -3.200 1.00 93.31 109 CYS A CA 1
ATOM 842 C C . CYS A 1 109 ? -6.022 -6.064 -4.684 1.00 93.31 109 CYS A C 1
ATOM 844 O O . CYS A 1 109 ? -5.538 -6.798 -5.537 1.00 93.31 109 CYS A O 1
ATOM 846 N N . ARG A 1 110 ? -6.695 -4.968 -5.053 1.00 94.62 110 ARG A N 1
ATOM 847 C CA . ARG A 1 110 ? -6.605 -4.436 -6.423 1.00 94.62 110 ARG A CA 1
ATOM 848 C C . ARG A 1 110 ? -5.511 -3.389 -6.529 1.00 94.62 110 ARG A C 1
ATOM 850 O O . ARG A 1 110 ? -4.806 -3.397 -7.533 1.00 94.62 110 ARG A O 1
ATOM 857 N N . THR A 1 111 ? -5.394 -2.521 -5.536 1.00 96.06 111 THR A N 1
ATOM 858 C CA . THR A 1 111 ? -4.507 -1.360 -5.586 1.00 96.06 111 THR A CA 1
ATOM 859 C C . THR A 1 111 ? -3.827 -1.166 -4.243 1.00 96.06 111 THR A C 1
ATOM 861 O O . THR A 1 111 ? -4.513 -1.154 -3.219 1.00 96.06 111 THR A O 1
ATOM 864 N N . ILE A 1 112 ? -2.514 -0.964 -4.281 1.00 96.31 112 ILE A N 1
ATOM 865 C CA . ILE A 1 112 ? -1.713 -0.514 -3.144 1.00 96.31 112 ILE A CA 1
ATOM 866 C C . ILE A 1 112 ? -1.076 0.809 -3.522 1.00 96.31 112 ILE A C 1
ATOM 868 O O . ILE A 1 112 ? -0.356 0.865 -4.514 1.00 96.31 112 ILE A O 1
ATOM 872 N N . ASN A 1 113 ? -1.301 1.819 -2.692 1.00 96.69 113 ASN A N 1
ATOM 873 C CA . ASN A 1 113 ? -0.508 3.036 -2.679 1.00 96.69 113 ASN A CA 1
ATOM 874 C C . ASN A 1 113 ? 0.274 3.049 -1.369 1.00 96.69 113 ASN A C 1
ATOM 876 O O . ASN A 1 113 ? -0.322 2.972 -0.291 1.00 96.69 113 ASN A O 1
ATOM 880 N N . LEU A 1 114 ? 1.596 3.113 -1.464 1.00 95.19 114 LEU A N 1
ATOM 881 C CA . LEU A 1 114 ? 2.480 3.124 -0.306 1.00 95.19 114 LEU A CA 1
ATOM 882 C C . LEU A 1 114 ? 3.355 4.365 -0.377 1.00 95.19 114 LEU A C 1
ATOM 884 O O . LEU A 1 114 ? 4.101 4.517 -1.327 1.00 95.19 114 LEU A O 1
ATOM 888 N N . THR A 1 115 ? 3.319 5.213 0.639 1.00 96.19 115 THR A N 1
ATOM 889 C CA . THR A 1 115 ? 4.258 6.324 0.786 1.00 96.19 115 THR A CA 1
ATOM 890 C C . THR A 1 115 ? 5.114 6.058 2.010 1.00 96.19 115 THR A C 1
ATOM 892 O O . THR A 1 115 ? 4.609 6.061 3.128 1.00 96.19 115 THR A O 1
ATOM 895 N N . ALA A 1 116 ? 6.400 5.816 1.806 1.00 93.94 116 ALA A N 1
ATOM 896 C CA . ALA A 1 116 ? 7.372 5.551 2.850 1.00 93.94 116 ALA A CA 1
ATOM 897 C C . ALA A 1 116 ? 8.263 6.778 3.061 1.00 93.94 116 ALA A C 1
ATOM 899 O O . ALA A 1 116 ? 8.873 7.289 2.124 1.00 93.94 116 ALA A O 1
ATOM 900 N N . GLY A 1 117 ? 8.330 7.265 4.297 1.00 92.94 117 GLY A N 1
ATOM 901 C CA . GLY A 1 117 ? 9.233 8.334 4.694 1.00 92.94 117 GLY A CA 1
ATOM 902 C C . GLY A 1 117 ? 10.699 7.883 4.718 1.00 92.94 117 GLY A C 1
ATOM 903 O O . GLY A 1 117 ? 10.994 6.705 4.503 1.00 92.94 117 GLY A O 1
ATOM 904 N N . PRO A 1 118 ? 11.629 8.803 5.015 1.00 91.69 118 PRO A N 1
ATOM 905 C CA . PRO A 1 118 ? 13.055 8.500 5.070 1.00 91.69 118 PRO A CA 1
ATOM 906 C C . PRO A 1 118 ? 13.385 7.352 6.026 1.00 91.69 118 PRO A C 1
ATOM 908 O O . PRO A 1 118 ? 12.818 7.265 7.121 1.00 91.69 118 PRO A O 1
ATOM 911 N N . SER A 1 119 ? 14.342 6.511 5.637 1.00 92.81 119 SER A N 1
ATOM 912 C CA . SER A 1 119 ? 14.814 5.387 6.459 1.00 92.81 119 SER A CA 1
ATOM 913 C C . SER A 1 119 ? 13.707 4.412 6.877 1.00 92.81 119 SER A C 1
ATOM 915 O O . SER A 1 119 ? 13.795 3.792 7.935 1.00 92.81 119 SER A O 1
ATOM 917 N N . THR A 1 120 ? 12.641 4.304 6.081 1.00 93.75 120 THR A N 1
ATOM 918 C CA . THR A 1 120 ? 11.645 3.242 6.245 1.00 93.75 120 THR A CA 1
ATOM 919 C C . THR A 1 120 ? 12.229 1.939 5.715 1.00 93.75 120 THR A C 1
ATOM 921 O O . THR A 1 120 ? 12.843 1.934 4.654 1.00 93.75 120 THR A O 1
ATOM 924 N N . THR A 1 121 ? 12.012 0.829 6.409 1.00 93.56 121 THR A N 1
ATOM 925 C CA . THR A 1 121 ? 12.417 -0.499 5.935 1.00 93.56 121 THR A CA 1
ATOM 926 C C . THR A 1 121 ? 11.196 -1.265 5.457 1.00 93.56 121 THR A C 1
ATOM 928 O O . THR A 1 121 ? 10.211 -1.376 6.187 1.00 93.56 121 THR A O 1
ATOM 931 N N . LEU A 1 122 ? 11.267 -1.814 4.244 1.00 92.25 122 LEU A N 1
ATOM 932 C CA . LEU A 1 122 ? 10.265 -2.732 3.707 1.00 92.25 122 LEU A CA 1
ATOM 933 C C . LEU A 1 122 ? 10.930 -4.087 3.455 1.00 92.25 122 LEU A C 1
ATOM 935 O O . LEU A 1 122 ? 11.820 -4.188 2.612 1.00 92.25 122 LEU A O 1
ATOM 939 N N . GLN A 1 123 ? 10.493 -5.120 4.170 1.00 92.12 123 GLN A N 1
ATOM 940 C CA . GLN A 1 123 ? 11.047 -6.470 4.080 1.00 92.12 123 GLN A CA 1
ATOM 941 C C . GLN A 1 123 ? 9.938 -7.493 3.806 1.00 92.12 123 GLN A C 1
ATOM 943 O O . GLN A 1 123 ? 8.829 -7.373 4.331 1.00 92.12 123 GLN A O 1
ATOM 948 N N . ASP A 1 124 ? 10.237 -8.498 2.978 1.00 91.06 124 ASP A N 1
ATOM 949 C CA . ASP A 1 124 ? 9.326 -9.602 2.644 1.00 91.06 124 ASP A CA 1
ATOM 950 C C . ASP A 1 124 ? 7.959 -9.136 2.113 1.00 91.06 124 ASP A C 1
ATOM 952 O O . ASP A 1 124 ? 6.887 -9.652 2.450 1.00 91.06 124 ASP A O 1
ATOM 956 N N . HIS A 1 125 ? 7.993 -8.137 1.234 1.00 89.94 125 HIS A N 1
ATOM 957 C CA . HIS A 1 125 ? 6.797 -7.539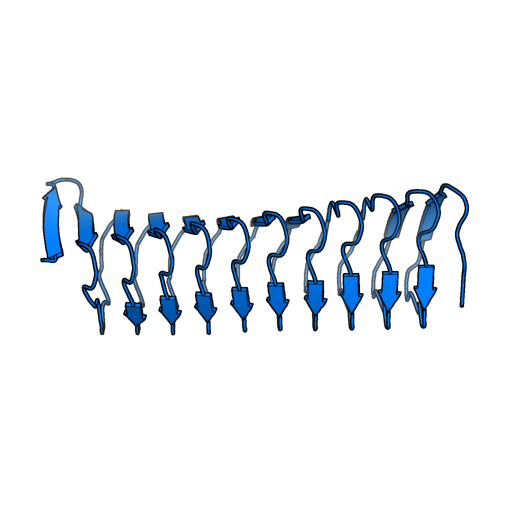 0.658 1.00 89.94 125 HIS A CA 1
ATOM 958 C C . HIS A 1 125 ? 6.349 -8.315 -0.594 1.00 89.94 125 HIS A C 1
ATOM 960 O O . HIS A 1 125 ? 6.962 -8.234 -1.665 1.00 89.94 125 HIS A O 1
ATOM 966 N N . ARG A 1 126 ? 5.252 -9.078 -0.472 1.00 92.44 126 ARG A N 1
ATOM 967 C CA . ARG A 1 126 ? 4.756 -10.007 -1.514 1.00 92.44 126 ARG A CA 1
ATOM 968 C C . ARG A 1 126 ? 3.279 -9.776 -1.862 1.00 92.44 126 ARG A C 1
ATOM 970 O O . ARG A 1 126 ? 2.420 -10.604 -1.557 1.00 92.44 126 ARG A O 1
ATOM 977 N N . PRO A 1 127 ? 2.943 -8.628 -2.468 1.00 92.50 127 PRO A N 1
ATOM 978 C CA . PRO A 1 127 ? 1.571 -8.255 -2.771 1.00 92.50 127 PRO A CA 1
ATOM 979 C C . PRO A 1 127 ? 1.028 -9.007 -3.992 1.00 92.50 127 PRO A C 1
ATOM 981 O O . PRO A 1 127 ? 1.688 -9.120 -5.028 1.00 92.50 127 PRO A O 1
ATOM 984 N N . HIS A 1 128 ? -0.235 -9.420 -3.912 1.00 93.62 128 HIS A N 1
ATOM 985 C CA . HIS A 1 128 ? -1.006 -9.944 -5.040 1.00 93.62 128 HIS A CA 1
ATOM 986 C C . HIS A 1 128 ? -2.069 -8.922 -5.444 1.00 93.62 128 HIS A C 1
ATOM 988 O O . HIS A 1 128 ? -3.113 -8.802 -4.797 1.00 93.62 128 HIS A O 1
ATOM 994 N N . CYS A 1 129 ? -1.773 -8.135 -6.483 1.00 92.31 129 CYS A N 1
ATOM 995 C CA . CYS A 1 129 ? -2.505 -6.905 -6.799 1.00 92.31 129 CYS A CA 1
ATOM 996 C C . CYS A 1 129 ? -2.763 -6.710 -8.294 1.00 92.31 129 CYS A C 1
ATOM 998 O O . CYS A 1 129 ? -2.275 -7.456 -9.130 1.00 92.31 129 CYS A O 1
ATOM 1000 N N . ARG A 1 130 ? -3.537 -5.690 -8.682 1.00 93.00 130 ARG A N 1
ATOM 1001 C CA . ARG A 1 130 ? -3.509 -5.205 -10.076 1.00 93.00 130 ARG A CA 1
ATOM 1002 C C . ARG A 1 130 ? -2.458 -4.119 -10.239 1.00 93.00 130 ARG A C 1
ATOM 1004 O O . ARG A 1 130 ? -1.692 -4.191 -11.194 1.00 93.00 130 ARG A O 1
ATOM 1011 N N . THR A 1 131 ? -2.422 -3.177 -9.309 1.00 94.25 131 THR A N 1
ATOM 1012 C CA . THR A 1 131 ? -1.555 -1.999 -9.358 1.00 94.25 131 THR A CA 1
ATOM 1013 C C . THR A 1 131 ? -0.870 -1.805 -8.012 1.00 94.25 131 THR A C 1
ATOM 1015 O O . THR A 1 131 ? -1.509 -2.019 -6.976 1.00 94.25 131 THR A O 1
ATOM 1018 N N . ILE A 1 132 ? 0.413 -1.451 -8.038 1.00 93.81 132 ILE A N 1
ATOM 1019 C CA . ILE A 1 132 ? 1.232 -1.167 -6.860 1.00 93.81 132 ILE A CA 1
ATOM 1020 C C . ILE A 1 132 ? 2.066 0.076 -7.165 1.00 93.81 132 ILE A C 1
ATOM 1022 O O . ILE A 1 132 ? 2.944 0.012 -8.024 1.00 93.81 132 ILE A O 1
ATOM 1026 N N . ASP A 1 133 ? 1.813 1.156 -6.432 1.00 94.25 133 ASP A N 1
ATOM 1027 C CA . ASP A 1 133 ? 2.432 2.463 -6.666 1.00 94.25 133 ASP A CA 1
ATOM 1028 C C . ASP A 1 133 ? 3.148 2.926 -5.376 1.00 94.25 133 ASP A C 1
ATOM 1030 O O . ASP A 1 133 ? 2.585 3.687 -4.577 1.00 94.25 133 ASP A O 1
ATOM 1034 N N . PRO A 1 134 ? 4.347 2.387 -5.068 1.00 91.88 134 PRO A N 1
ATOM 1035 C CA . PRO A 1 134 ? 5.099 2.762 -3.883 1.00 91.88 134 PRO A CA 1
ATOM 1036 C C . PRO A 1 134 ? 5.979 3.988 -4.159 1.00 91.88 134 PRO A C 1
ATOM 1038 O O . PRO A 1 134 ? 6.704 4.048 -5.144 1.00 91.88 134 PRO A O 1
ATOM 1041 N N . THR A 1 135 ? 5.972 4.951 -3.248 1.00 93.38 135 THR A N 1
ATOM 1042 C CA . THR A 1 135 ? 6.906 6.074 -3.190 1.00 93.38 135 THR A CA 1
ATOM 1043 C C . THR A 1 135 ? 7.782 5.907 -1.958 1.00 93.38 135 THR A C 1
ATOM 1045 O O . THR A 1 135 ? 7.280 5.923 -0.836 1.00 93.38 135 THR A O 1
ATOM 1048 N N . ALA A 1 136 ? 9.082 5.743 -2.156 1.00 90.88 136 ALA A N 1
ATOM 1049 C CA . ALA A 1 136 ? 10.072 5.601 -1.101 1.00 90.88 136 ALA A CA 1
ATOM 1050 C C . ALA A 1 136 ? 10.878 6.891 -0.949 1.00 90.88 136 ALA A C 1
ATOM 1052 O O . ALA A 1 136 ? 11.442 7.403 -1.914 1.00 90.88 136 ALA A O 1
ATOM 1053 N N . GLY A 1 137 ? 10.945 7.409 0.274 1.00 89.56 137 GLY A N 1
ATOM 1054 C CA . GLY A 1 137 ? 11.827 8.509 0.629 1.00 89.56 137 GLY A CA 1
ATOM 1055 C C . GLY A 1 137 ? 13.305 8.096 0.628 1.00 89.56 137 GLY A C 1
ATOM 1056 O O . GLY A 1 137 ? 13.637 6.934 0.383 1.00 89.56 137 GLY A O 1
ATOM 1057 N N . PRO A 1 138 ? 14.211 9.033 0.940 1.00 88.00 138 PRO A N 1
ATOM 1058 C CA . PRO A 1 138 ? 15.641 8.762 0.958 1.00 88.00 138 PRO A CA 1
ATOM 1059 C C . PRO A 1 138 ? 16.031 7.637 1.921 1.00 88.00 138 PRO A C 1
ATOM 1061 O O . PRO A 1 138 ? 15.427 7.484 2.987 1.00 88.00 138 PRO A O 1
ATOM 1064 N N . SER A 1 139 ? 17.092 6.903 1.579 1.00 90.12 139 SER A N 1
ATOM 1065 C CA . 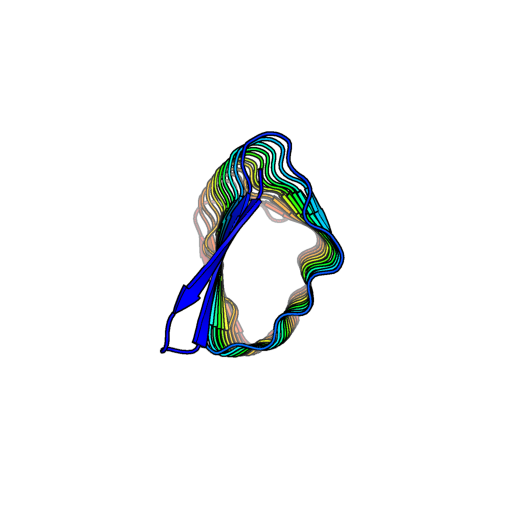SER A 1 139 ? 17.677 5.861 2.440 1.00 90.12 139 SER A CA 1
ATOM 1066 C C . SER A 1 139 ? 16.692 4.759 2.851 1.00 90.12 139 SER A C 1
ATOM 1068 O O . SER A 1 139 ? 16.795 4.215 3.947 1.00 90.12 139 SER A O 1
ATOM 1070 N N . THR A 1 140 ? 15.722 4.440 1.993 1.00 89.69 140 THR A N 1
ATOM 1071 C CA . THR A 1 140 ? 14.737 3.376 2.231 1.00 89.69 140 THR A CA 1
ATOM 1072 C C . THR A 1 140 ? 15.278 2.053 1.673 1.00 89.69 140 THR A C 1
ATOM 1074 O O . THR A 1 140 ? 15.435 1.937 0.456 1.00 89.69 140 THR A O 1
ATOM 1077 N N . PRO A 1 141 ? 15.608 1.049 2.502 1.00 89.06 141 PRO A N 1
ATOM 1078 C CA . PRO A 1 141 ? 15.886 -0.298 2.017 1.00 89.06 141 PRO A CA 1
ATOM 1079 C C . PRO A 1 141 ? 14.589 -1.060 1.715 1.00 89.06 141 PRO A C 1
ATOM 1081 O O . PRO A 1 141 ? 13.673 -1.132 2.538 1.00 89.06 141 PRO A O 1
ATOM 1084 N N . LEU A 1 142 ? 14.544 -1.667 0.532 1.00 88.44 142 LEU A N 1
ATOM 1085 C CA . LEU A 1 142 ? 13.517 -2.605 0.103 1.00 88.44 142 LEU A CA 1
ATOM 1086 C C . LEU A 1 142 ? 14.179 -3.963 -0.144 1.00 88.44 142 LEU A C 1
ATOM 1088 O O . LEU A 1 142 ? 14.997 -4.097 -1.054 1.00 88.44 142 LEU A O 1
ATOM 1092 N N . GLN A 1 143 ? 13.817 -4.959 0.661 1.00 89.31 143 GLN A N 1
ATOM 1093 C CA . GLN A 1 143 ? 14.376 -6.311 0.616 1.00 89.31 143 GLN A CA 1
ATOM 1094 C C . GLN A 1 143 ? 13.282 -7.346 0.340 1.00 89.31 143 GLN A C 1
ATOM 1096 O O . GLN A 1 143 ? 12.148 -7.205 0.804 1.00 89.31 143 GLN A O 1
ATOM 1101 N N . ASP A 1 144 ? 13.626 -8.386 -0.423 1.00 89.19 144 ASP A N 1
ATOM 1102 C CA . ASP A 1 144 ? 12.753 -9.529 -0.727 1.00 89.19 144 ASP A CA 1
ATOM 1103 C C . ASP A 1 144 ? 11.385 -9.131 -1.306 1.00 89.19 144 ASP A C 1
ATOM 1105 O O . ASP A 1 144 ? 10.320 -9.634 -0.932 1.00 89.19 144 ASP A O 1
ATOM 1109 N N . HIS A 1 145 ? 11.408 -8.197 -2.257 1.00 86.75 145 HIS A N 1
ATOM 1110 C CA . HIS A 1 145 ? 10.200 -7.651 -2.864 1.00 86.75 145 HIS A CA 1
ATOM 1111 C C . HIS A 1 145 ? 9.757 -8.498 -4.075 1.00 86.75 145 HIS A C 1
ATOM 1113 O O . HIS A 1 145 ? 10.379 -8.481 -5.144 1.00 86.75 145 HIS A O 1
ATOM 1119 N N . GLN A 1 146 ? 8.650 -9.237 -3.923 1.00 91.44 146 GLN A N 1
ATOM 1120 C CA . GLN A 1 146 ? 8.143 -10.204 -4.917 1.00 91.44 146 GLN A CA 1
ATOM 1121 C C . GLN A 1 146 ? 6.658 -9.973 -5.262 1.00 91.44 146 GLN A C 1
ATOM 1123 O O . GLN A 1 146 ? 5.783 -10.760 -4.897 1.00 91.44 146 GLN A O 1
ATOM 1128 N N . PRO A 1 147 ? 6.331 -8.871 -5.952 1.00 90.56 147 PRO A N 1
ATOM 1129 C CA . PRO A 1 147 ? 4.964 -8.518 -6.294 1.00 90.56 147 PRO A CA 1
ATOM 1130 C C . PRO A 1 147 ? 4.462 -9.327 -7.491 1.00 90.56 147 PRO A C 1
ATOM 1132 O O . PRO A 1 147 ? 5.147 -9.479 -8.505 1.00 90.56 147 PRO A O 1
ATOM 1135 N N . HIS A 1 148 ? 3.209 -9.762 -7.410 1.00 92.69 148 HIS A N 1
ATOM 1136 C CA . HIS A 1 148 ? 2.472 -10.348 -8.524 1.00 92.69 148 HIS A CA 1
ATOM 1137 C C . HIS A 1 148 ? 1.351 -9.403 -8.935 1.00 92.69 148 HIS A C 1
ATOM 1139 O O . HIS A 1 148 ? 0.371 -9.231 -8.202 1.00 92.69 148 HIS A O 1
ATOM 1145 N N . CYS A 1 149 ? 1.490 -8.771 -10.100 1.00 91.19 149 CYS A N 1
ATOM 1146 C CA . CYS A 1 149 ? 0.596 -7.686 -10.473 1.00 91.19 149 CYS A CA 1
ATOM 1147 C C . CYS A 1 149 ? 0.414 -7.465 -11.972 1.00 91.19 149 CYS A C 1
ATOM 1149 O O . CYS A 1 149 ? 0.957 -8.176 -12.808 1.00 91.19 149 CYS A O 1
ATOM 1151 N N . ARG A 1 150 ? -0.396 -6.473 -12.353 1.00 91.81 150 ARG A N 1
ATOM 1152 C CA . ARG A 1 150 ? -0.428 -5.999 -13.741 1.00 91.81 150 ARG A CA 1
ATOM 1153 C C . ARG A 1 150 ? 0.583 -4.876 -13.943 1.00 91.81 150 ARG A C 1
ATOM 1155 O O . ARG A 1 150 ? 1.315 -4.936 -14.927 1.00 91.81 150 ARG A O 1
ATOM 1162 N N . THR A 1 151 ? 0.623 -3.912 -13.035 1.00 92.69 151 THR A N 1
ATOM 1163 C CA . THR A 1 151 ? 1.476 -2.726 -13.135 1.00 92.69 151 THR A CA 1
ATOM 1164 C C . THR A 1 151 ? 2.145 -2.440 -11.795 1.00 92.69 151 THR A C 1
ATOM 1166 O O . THR A 1 151 ? 1.480 -2.537 -10.762 1.00 92.69 151 THR A O 1
ATOM 1169 N N . ILE A 1 152 ? 3.431 -2.089 -11.834 1.00 91.62 152 ILE A N 1
ATOM 1170 C CA . ILE A 1 152 ? 4.157 -1.473 -10.716 1.00 91.62 152 ILE A CA 1
ATOM 1171 C C . ILE A 1 152 ? 4.718 -0.146 -11.204 1.00 91.62 152 ILE A C 1
ATOM 1173 O O . ILE A 1 152 ? 5.378 -0.138 -12.244 1.00 91.62 152 ILE A O 1
ATOM 1177 N N . ASP A 1 153 ? 4.510 0.916 -10.441 1.00 92.38 153 ASP A N 1
ATOM 1178 C CA . ASP A 1 153 ? 5.074 2.243 -10.699 1.00 92.38 153 ASP A CA 1
ATOM 1179 C C . ASP A 1 153 ? 5.792 2.751 -9.433 1.00 92.38 153 ASP A C 1
ATOM 1181 O O . ASP A 1 153 ? 5.229 3.516 -8.645 1.00 92.38 153 ASP A O 1
ATOM 1185 N N . PRO A 1 154 ? 6.992 2.216 -9.121 1.00 88.88 154 PRO A N 1
ATOM 1186 C CA . PRO A 1 154 ? 7.724 2.616 -7.933 1.00 88.88 154 PRO A CA 1
ATOM 1187 C C . PRO A 1 154 ? 8.503 3.911 -8.181 1.00 88.88 154 PRO A C 1
ATOM 1189 O O . PRO A 1 154 ? 9.260 4.021 -9.144 1.00 88.88 154 PRO A O 1
ATOM 1192 N N . THR A 1 155 ? 8.393 4.857 -7.253 1.00 90.12 155 THR A N 1
ATOM 1193 C CA . THR A 1 155 ? 9.258 6.038 -7.180 1.00 90.12 155 THR A CA 1
ATOM 1194 C C . THR A 1 155 ? 10.203 5.900 -5.994 1.00 90.12 155 THR A C 1
ATOM 1196 O O . THR A 1 155 ? 9.761 5.724 -4.862 1.00 90.12 155 THR A O 1
ATOM 1199 N N . ALA A 1 156 ? 11.504 5.986 -6.237 1.00 87.25 156 ALA A N 1
ATOM 1200 C CA . ALA A 1 156 ? 12.544 5.858 -5.228 1.00 87.25 156 ALA A CA 1
ATOM 1201 C C . ALA A 1 156 ? 13.343 7.158 -5.110 1.00 87.25 156 ALA A C 1
ATOM 1203 O O . ALA A 1 156 ? 13.920 7.627 -6.091 1.00 87.25 156 ALA A O 1
ATOM 1204 N N . GLY A 1 157 ? 13.400 7.718 -3.902 1.00 87.19 157 GLY A N 1
ATOM 1205 C CA . GLY A 1 157 ? 14.273 8.837 -3.566 1.00 87.19 157 GLY A CA 1
ATOM 1206 C C . GLY A 1 157 ? 15.756 8.438 -3.527 1.00 87.19 157 GLY A C 1
ATOM 1207 O O . GLY A 1 157 ? 16.100 7.265 -3.718 1.00 87.19 157 GLY A O 1
ATOM 1208 N N . PRO A 1 158 ? 16.658 9.388 -3.237 1.00 84.31 158 PRO A N 1
ATOM 1209 C CA . PRO A 1 158 ? 18.095 9.152 -3.250 1.00 84.31 158 PRO A CA 1
ATOM 1210 C C . PRO A 1 158 ? 18.513 8.093 -2.233 1.00 84.31 158 PRO A C 1
ATOM 1212 O O . PRO A 1 158 ? 17.948 8.012 -1.139 1.00 84.31 158 PRO A O 1
ATOM 1215 N N . SER A 1 159 ? 19.538 7.308 -2.560 1.00 85.69 159 SER A N 1
ATOM 1216 C CA . SER A 1 159 ? 20.077 6.279 -1.653 1.00 85.69 159 SER A CA 1
ATOM 1217 C C . SER A 1 159 ? 19.068 5.194 -1.244 1.00 85.69 159 SER A C 1
ATOM 1219 O O . SER A 1 159 ? 19.287 4.483 -0.264 1.00 85.69 159 SER A O 1
ATOM 1221 N N . THR A 1 160 ? 17.957 5.054 -1.971 1.00 85.12 160 THR A N 1
ATOM 1222 C CA . THR A 1 160 ? 17.050 3.906 -1.833 1.00 85.12 160 THR A CA 1
ATOM 1223 C C . THR A 1 160 ? 17.748 2.664 -2.376 1.00 85.12 160 THR A C 1
ATOM 1225 O O . THR A 1 160 ? 18.269 2.687 -3.490 1.00 85.12 160 THR A O 1
ATOM 1228 N N . SER A 1 161 ? 17.751 1.579 -1.606 1.00 85.88 161 SER A N 1
ATOM 1229 C CA . SER A 1 161 ? 18.354 0.305 -2.009 1.00 85.88 161 SER A CA 1
ATOM 1230 C C . SER A 1 161 ? 17.266 -0.720 -2.284 1.00 85.88 161 SER A C 1
ATOM 1232 O O . SER A 1 161 ? 16.343 -0.869 -1.485 1.00 85.88 161 SER A O 1
ATOM 1234 N N . LEU A 1 162 ? 17.381 -1.430 -3.402 1.00 84.31 162 LEU A N 1
ATOM 1235 C CA . LEU A 1 162 ? 16.488 -2.520 -3.784 1.00 84.31 162 LEU A CA 1
ATOM 1236 C C . LEU A 1 162 ? 17.301 -3.809 -3.880 1.00 84.31 162 LEU A C 1
ATOM 1238 O O . LEU A 1 162 ? 18.154 -3.938 -4.757 1.00 84.31 162 LEU A O 1
ATOM 1242 N N . GLN A 1 163 ? 17.015 -4.769 -3.005 1.00 87.31 163 GLN A N 1
ATOM 1243 C CA . GLN A 1 163 ? 17.666 -6.079 -2.977 1.00 87.31 163 GLN A CA 1
ATOM 1244 C C . GLN A 1 163 ? 16.635 -7.191 -3.193 1.00 87.31 163 GLN A C 1
ATOM 1246 O O . GLN A 1 163 ? 15.506 -7.110 -2.704 1.00 87.31 163 GLN A O 1
ATOM 1251 N N . ASP A 1 164 ? 17.019 -8.219 -3.953 1.00 88.12 164 ASP A N 1
ATOM 1252 C CA . ASP A 1 164 ? 16.188 -9.396 -4.248 1.00 88.12 164 ASP A CA 1
ATOM 1253 C C . ASP A 1 164 ? 14.807 -9.061 -4.846 1.00 88.12 164 ASP A C 1
ATOM 1255 O O . ASP A 1 164 ? 13.776 -9.678 -4.560 1.00 88.12 164 ASP A O 1
ATOM 1259 N N . HIS A 1 165 ? 14.778 -8.076 -5.747 1.00 84.62 165 HIS A N 1
ATOM 1260 C CA . HIS A 1 165 ? 13.542 -7.600 -6.362 1.00 84.62 165 HIS A CA 1
ATOM 1261 C C . HIS A 1 165 ? 13.131 -8.472 -7.569 1.00 84.62 165 HIS A C 1
ATOM 1263 O O . HIS A 1 165 ? 13.702 -8.365 -8.667 1.00 84.62 165 HIS A O 1
ATOM 1269 N N . ARG A 1 166 ? 12.095 -9.311 -7.407 1.00 89.88 166 ARG A N 1
ATOM 1270 C CA . ARG A 1 166 ? 11.634 -10.301 -8.414 1.00 89.88 166 ARG A CA 1
ATOM 1271 C C . ARG A 1 166 ? 10.144 -10.154 -8.768 1.00 89.88 166 ARG A C 1
ATOM 1273 O O . ARG A 1 166 ? 9.319 -10.981 -8.385 1.00 89.88 166 ARG A O 1
ATOM 1280 N N . PRO A 1 167 ? 9.766 -9.089 -9.492 1.00 89.00 167 PRO A N 1
ATOM 1281 C CA . PRO A 1 167 ? 8.381 -8.787 -9.809 1.00 89.00 167 PRO A CA 1
ATOM 1282 C C . PRO A 1 167 ? 7.885 -9.643 -10.973 1.00 89.00 167 PRO A C 1
ATOM 1284 O O . PRO A 1 167 ? 8.568 -9.807 -11.985 1.00 89.00 167 PRO A O 1
ATOM 1287 N N . HIS A 1 168 ? 6.645 -10.106 -10.862 1.00 91.38 168 HIS A N 1
ATOM 1288 C CA . HIS A 1 168 ? 5.910 -10.770 -11.931 1.00 91.38 168 HIS A CA 1
ATOM 1289 C C . HIS A 1 168 ? 4.741 -9.885 -12.358 1.00 91.38 168 HIS A C 1
ATOM 1291 O O . HIS A 1 168 ? 3.639 -9.998 -11.812 1.00 91.38 168 HIS A O 1
ATOM 1297 N N . CYS A 1 169 ? 4.976 -8.994 -13.325 1.00 89.31 169 CYS A N 1
ATOM 1298 C CA . CYS A 1 169 ? 3.959 -8.038 -13.761 1.00 89.31 169 CYS A CA 1
ATOM 1299 C C . CYS A 1 169 ? 3.925 -7.819 -15.270 1.00 89.31 169 CYS A C 1
ATOM 1301 O O . CYS A 1 169 ? 4.850 -8.167 -15.985 1.00 89.31 169 CYS A O 1
ATOM 1303 N N . ARG A 1 170 ? 2.846 -7.246 -15.812 1.00 90.25 170 ARG A N 1
ATOM 1304 C CA . ARG A 1 170 ? 2.810 -6.913 -17.246 1.00 90.25 170 ARG A CA 1
ATOM 1305 C C . ARG A 1 170 ? 3.729 -5.729 -17.545 1.00 90.25 170 ARG A C 1
ATOM 1307 O O . ARG A 1 170 ? 4.488 -5.804 -18.508 1.00 90.25 170 ARG A O 1
ATOM 1314 N N . THR A 1 171 ? 3.654 -4.687 -16.730 1.00 90.88 171 THR A N 1
ATOM 1315 C CA . THR A 1 171 ? 4.424 -3.454 -16.895 1.00 90.88 171 THR A CA 1
ATOM 1316 C C . THR A 1 171 ? 5.090 -3.080 -15.576 1.00 90.88 171 THR A C 1
ATOM 1318 O O . THR A 1 171 ? 4.494 -3.283 -14.516 1.00 90.88 171 THR A O 1
ATOM 1321 N N . ILE A 1 172 ? 6.315 -2.570 -15.650 1.00 88.75 172 ILE A N 1
ATOM 1322 C CA . ILE A 1 172 ? 7.053 -2.014 -14.517 1.00 88.75 172 ILE A CA 1
ATOM 1323 C C . ILE A 1 172 ? 7.642 -0.680 -14.977 1.00 88.75 172 ILE A C 1
ATOM 1325 O O . ILE A 1 172 ? 8.432 -0.668 -15.920 1.00 88.75 172 ILE A O 1
ATOM 1329 N N . ASP A 1 173 ? 7.268 0.411 -14.319 1.00 90.06 173 ASP A N 1
ATOM 1330 C CA . ASP A 1 173 ? 7.656 1.775 -14.694 1.00 90.06 173 ASP A CA 1
ATOM 1331 C C . ASP A 1 173 ? 8.433 2.463 -13.549 1.00 90.06 173 ASP A C 1
ATOM 1333 O O . ASP A 1 173 ? 7.954 3.422 -12.960 1.00 90.06 173 ASP A O 1
ATOM 1337 N N . PRO A 1 174 ? 9.612 1.951 -13.148 1.00 85.12 174 PRO A N 1
ATOM 1338 C CA . PRO A 1 174 ? 10.357 2.495 -12.019 1.00 85.12 174 PRO A CA 1
ATOM 1339 C C . PRO A 1 174 ? 10.998 3.849 -12.331 1.00 85.12 174 PRO A C 1
ATOM 1341 O O . PRO A 1 174 ? 11.675 4.015 -13.351 1.00 85.12 174 PRO A O 1
ATOM 1344 N N . THR A 1 175 ? 10.869 4.773 -11.381 1.00 86.81 175 THR A N 1
ATOM 1345 C CA . THR A 1 175 ? 11.619 6.029 -11.334 1.00 86.81 175 THR A CA 1
ATOM 1346 C C . THR A 1 175 ? 12.539 6.021 -10.122 1.00 86.81 175 THR A C 1
ATOM 1348 O O . THR A 1 175 ? 12.075 5.887 -8.993 1.00 86.81 175 THR A O 1
ATOM 1351 N N . ALA A 1 176 ? 13.841 6.172 -10.340 1.00 82.75 176 ALA A N 1
ATOM 1352 C CA . ALA A 1 176 ? 14.825 6.204 -9.266 1.00 82.75 176 ALA A CA 1
ATOM 1353 C C . ALA A 1 176 ? 15.687 7.468 -9.339 1.00 82.75 176 ALA A C 1
ATOM 1355 O O . ALA A 1 176 ? 16.260 7.796 -10.380 1.00 82.75 176 ALA A O 1
ATOM 1356 N N . GLU A 1 177 ? 15.784 8.173 -8.218 1.00 83.12 177 GLU A N 1
ATOM 1357 C CA . GLU A 1 177 ? 16.715 9.282 -8.022 1.00 83.12 177 GLU A CA 1
ATOM 1358 C C . GLU A 1 177 ? 18.174 8.783 -7.874 1.00 83.12 177 GLU A C 1
ATOM 1360 O O . GLU A 1 177 ? 18.419 7.571 -7.851 1.00 83.12 177 GLU A O 1
ATOM 1365 N N . PRO A 1 178 ? 19.181 9.683 -7.846 1.00 76.31 178 PRO A N 1
ATOM 1366 C CA . PRO A 1 178 ? 20.591 9.296 -7.817 1.00 76.31 178 PRO A CA 1
ATOM 1367 C C . PRO A 1 178 ? 20.973 8.367 -6.657 1.00 76.31 178 PRO A C 1
ATOM 1369 O O . PRO A 1 178 ? 20.360 8.397 -5.589 1.00 76.31 178 PRO A O 1
ATOM 1372 N N . LEU A 1 179 ? 22.072 7.625 -6.835 1.00 77.69 179 LEU A N 1
ATOM 1373 C CA . LEU A 1 179 ? 22.673 6.756 -5.807 1.00 77.69 179 LEU A CA 1
ATOM 1374 C C . LEU A 1 179 ? 21.769 5.602 -5.356 1.00 77.69 179 LEU A C 1
ATOM 1376 O O . LEU A 1 179 ? 21.825 5.184 -4.204 1.00 77.69 179 LEU A O 1
ATOM 1380 N N . THR A 1 180 ? 20.934 5.084 -6.249 1.00 78.81 180 THR A N 1
ATOM 1381 C CA . THR A 1 180 ? 20.038 3.963 -5.963 1.00 78.81 180 THR A CA 1
ATOM 1382 C C . THR A 1 180 ? 20.665 2.647 -6.444 1.00 78.81 180 THR A C 1
ATOM 1384 O O . THR A 1 180 ? 20.718 2.394 -7.648 1.00 78.81 180 THR A O 1
ATOM 1387 N N . PRO A 1 181 ? 21.214 1.802 -5.550 1.00 80.50 181 PRO A N 1
ATOM 1388 C CA . PRO A 1 181 ? 21.680 0.479 -5.938 1.00 80.50 181 PRO A CA 1
ATOM 1389 C C . PRO A 1 181 ? 20.495 -0.474 -6.114 1.00 80.50 181 PRO A C 1
ATOM 1391 O O . PRO A 1 181 ? 19.629 -0.584 -5.241 1.00 80.50 181 PRO A O 1
ATOM 1394 N N . LEU A 1 182 ? 20.478 -1.201 -7.231 1.00 81.00 182 LEU A N 1
ATOM 1395 C CA . LEU A 1 182 ? 19.591 -2.344 -7.429 1.00 81.00 182 LEU A CA 1
ATOM 1396 C C . LEU A 1 182 ? 20.442 -3.608 -7.538 1.00 81.00 182 LEU A C 1
ATOM 1398 O O . LEU A 1 182 ? 21.245 -3.746 -8.461 1.00 81.00 182 LEU A O 1
ATOM 1402 N N . GLN A 1 183 ? 20.229 -4.541 -6.617 1.00 84.69 183 GLN A N 1
ATOM 1403 C CA . GLN A 1 183 ? 20.940 -5.811 -6.534 1.00 84.69 183 GLN A CA 1
ATOM 1404 C C . GLN A 1 183 ? 19.965 -6.982 -6.708 1.00 84.69 183 GLN A C 1
ATOM 1406 O O . GLN A 1 183 ? 18.849 -6.963 -6.184 1.00 84.69 183 GLN A O 1
ATOM 1411 N N . ASP A 1 184 ? 20.384 -8.009 -7.452 1.00 85.19 184 ASP A N 1
ATOM 1412 C CA . ASP A 1 184 ? 19.600 -9.229 -7.702 1.00 85.19 184 ASP A CA 1
ATOM 1413 C C . ASP A 1 184 ? 18.208 -8.957 -8.300 1.00 85.19 184 ASP A C 1
ATOM 1415 O O . ASP A 1 184 ? 17.207 -9.632 -8.026 1.00 85.19 184 ASP A O 1
ATOM 1419 N N . HIS A 1 185 ? 18.132 -7.958 -9.179 1.00 83.25 185 HIS A N 1
ATOM 1420 C CA . HIS A 1 185 ? 16.873 -7.566 -9.787 1.00 83.25 185 HIS A CA 1
ATOM 1421 C C . HIS A 1 185 ? 16.518 -8.465 -10.986 1.00 83.25 185 HIS A C 1
ATOM 1423 O O . HIS A 1 185 ? 17.114 -8.363 -12.062 1.00 83.25 185 HIS A O 1
ATOM 1429 N N . ARG A 1 186 ? 15.494 -9.317 -10.829 1.00 88.06 186 ARG A N 1
ATOM 1430 C CA . ARG A 1 186 ? 15.057 -10.304 -11.843 1.00 88.06 186 ARG A CA 1
ATOM 1431 C C . ARG A 1 186 ? 13.573 -10.156 -12.206 1.00 88.06 186 ARG A C 1
ATOM 1433 O O . ARG A 1 186 ? 12.747 -10.963 -11.778 1.00 88.06 186 ARG A O 1
ATOM 1440 N N . PRO A 1 187 ? 13.191 -9.106 -12.952 1.00 86.50 187 PRO A N 1
ATOM 1441 C CA . PRO A 1 187 ? 11.802 -8.890 -13.338 1.00 86.50 187 PRO A CA 1
ATOM 1442 C C . PRO A 1 187 ? 11.353 -9.862 -14.429 1.00 86.50 187 PRO A C 1
ATOM 1444 O O . PRO A 1 187 ? 12.038 -10.059 -15.430 1.00 86.50 187 PRO A O 1
ATOM 1447 N N . HIS A 1 188 ? 10.150 -10.406 -14.273 1.00 89.94 188 HIS A N 1
ATOM 1448 C CA . HIS A 1 188 ? 9.442 -11.161 -15.300 1.00 89.94 188 HIS A CA 1
ATOM 1449 C C . HIS A 1 188 ? 8.257 -10.339 -15.788 1.00 89.94 188 HIS A C 1
ATOM 1451 O O . HIS A 1 188 ? 7.243 -10.219 -15.092 1.00 89.94 188 HIS A O 1
ATOM 1457 N N . CYS A 1 189 ? 8.381 -9.759 -16.982 1.00 88.81 189 CYS A N 1
ATOM 1458 C CA . CYS A 1 189 ? 7.390 -8.808 -17.452 1.00 88.81 189 CYS A CA 1
ATOM 1459 C C . CYS A 1 189 ? 7.209 -8.728 -18.961 1.00 88.81 189 CYS A C 1
ATOM 1461 O O . CYS A 1 189 ? 7.914 -9.362 -19.735 1.00 88.81 189 CYS A O 1
ATOM 1463 N N . ARG A 1 190 ? 6.218 -7.962 -19.427 1.00 89.31 190 ARG A N 1
ATOM 1464 C CA . ARG A 1 190 ? 6.142 -7.623 -20.854 1.00 89.31 190 ARG A CA 1
ATOM 1465 C C . ARG A 1 190 ? 7.025 -6.418 -21.152 1.00 89.31 190 ARG A C 1
ATOM 1467 O O . ARG A 1 190 ? 7.776 -6.469 -22.122 1.00 89.31 190 ARG A O 1
ATOM 1474 N N . THR A 1 191 ? 6.925 -5.377 -20.334 1.00 89.75 191 THR A N 1
ATOM 1475 C CA . THR A 1 191 ? 7.578 -4.090 -20.573 1.00 89.75 191 THR A CA 1
ATOM 1476 C C . THR A 1 191 ? 8.171 -3.537 -19.284 1.00 89.75 191 THR A C 1
ATOM 1478 O O . THR A 1 191 ? 7.496 -3.556 -18.255 1.00 89.75 191 THR A O 1
ATOM 1481 N N . ILE A 1 192 ? 9.398 -3.023 -19.369 1.00 87.31 192 ILE A N 1
ATOM 1482 C CA . ILE A 1 192 ? 10.005 -2.150 -18.358 1.00 87.31 192 ILE A CA 1
ATOM 1483 C C . ILE A 1 192 ? 10.231 -0.778 -18.986 1.00 87.31 192 ILE A C 1
ATOM 1485 O O . ILE A 1 192 ? 10.813 -0.720 -20.070 1.00 87.31 192 ILE A O 1
ATOM 1489 N N . ASN A 1 193 ? 9.819 0.296 -18.315 1.00 88.81 193 ASN A N 1
ATOM 1490 C CA . ASN A 1 193 ? 10.259 1.657 -18.624 1.00 88.81 193 ASN A CA 1
ATOM 1491 C C . ASN A 1 193 ? 11.028 2.209 -17.420 1.00 88.81 193 ASN A C 1
ATOM 1493 O O . ASN A 1 193 ? 10.439 2.722 -16.476 1.00 88.81 193 ASN A O 1
ATOM 1497 N N . LEU A 1 194 ? 12.349 2.052 -17.438 1.00 84.06 194 LEU A N 1
ATOM 1498 C CA . LEU A 1 194 ? 13.226 2.434 -16.337 1.00 84.06 194 LEU A CA 1
ATOM 1499 C C . LEU A 1 194 ? 13.705 3.875 -16.526 1.00 84.06 194 LEU A C 1
ATOM 1501 O O . LEU A 1 194 ? 14.368 4.179 -17.520 1.00 84.06 194 LEU A O 1
ATOM 1505 N N . THR A 1 195 ? 13.398 4.736 -15.557 1.00 87.00 195 THR A N 1
ATOM 1506 C CA . THR A 1 195 ? 13.917 6.106 -15.478 1.00 87.00 195 THR A CA 1
ATOM 1507 C C . THR A 1 195 ? 14.854 6.218 -14.286 1.00 87.00 195 THR A C 1
ATOM 1509 O O . THR A 1 195 ? 14.440 6.007 -13.150 1.00 87.00 195 THR A O 1
ATOM 1512 N N . VAL A 1 196 ? 16.124 6.528 -14.533 1.00 80.81 196 VAL A N 1
ATOM 1513 C CA . VAL A 1 196 ? 17.175 6.490 -13.504 1.00 80.81 196 VAL A CA 1
ATOM 1514 C C . VAL A 1 196 ? 18.036 7.742 -13.520 1.00 80.81 196 VAL A C 1
ATOM 1516 O O . VAL A 1 196 ? 18.504 8.199 -14.568 1.00 80.81 196 VAL A O 1
ATOM 1519 N N . GLY A 1 197 ? 18.265 8.287 -12.329 1.00 78.62 197 GLY A N 1
ATOM 1520 C CA . GLY A 1 197 ? 19.211 9.365 -12.097 1.00 78.62 197 GLY A CA 1
ATOM 1521 C C . GLY A 1 197 ? 20.673 8.933 -12.296 1.00 78.62 197 GLY A C 1
ATOM 1522 O O . GLY A 1 197 ? 20.975 7.742 -12.420 1.00 78.62 197 GLY A O 1
ATOM 1523 N N . PRO A 1 198 ? 21.611 9.897 -12.328 1.00 74.00 198 PRO A N 1
ATOM 1524 C CA . PRO A 1 198 ? 23.047 9.616 -12.346 1.00 74.00 198 PRO A CA 1
ATOM 1525 C C . PRO A 1 198 ? 23.486 8.728 -11.174 1.00 74.00 198 PRO A C 1
ATOM 1527 O O . PRO A 1 198 ? 22.923 8.798 -10.081 1.00 74.00 198 PRO A O 1
ATOM 1530 N N . SER A 1 199 ? 24.550 7.951 -11.384 1.00 77.00 199 SER A N 1
ATOM 1531 C CA . SER A 1 199 ? 25.187 7.131 -10.340 1.00 77.00 199 SER A CA 1
ATOM 1532 C C . SER A 1 199 ? 24.276 6.044 -9.760 1.00 77.00 199 SER A C 1
ATOM 1534 O O . SER A 1 199 ? 24.462 5.608 -8.626 1.00 77.00 199 SER A O 1
ATOM 1536 N N . THR A 1 200 ? 23.290 5.610 -10.541 1.00 75.69 200 THR A N 1
ATOM 1537 C CA . THR A 1 200 ? 22.522 4.391 -10.277 1.00 75.69 200 THR A CA 1
ATOM 1538 C C . THR A 1 200 ? 23.394 3.190 -10.657 1.00 75.69 200 THR A C 1
ATOM 1540 O O . THR A 1 200 ? 24.022 3.192 -11.724 1.00 75.69 200 THR A O 1
ATOM 1543 N N . SER A 1 201 ? 23.459 2.175 -9.795 1.00 79.44 201 SER A N 1
ATOM 1544 C CA . SER A 1 201 ? 24.173 0.924 -10.071 1.00 79.44 201 SER A CA 1
ATOM 1545 C C . SER A 1 201 ? 23.193 -0.236 -10.185 1.00 79.44 201 SER A C 1
ATOM 1547 O O . SER A 1 201 ? 22.274 -0.376 -9.378 1.00 79.44 201 SER A O 1
ATOM 1549 N N . LEU A 1 202 ? 23.390 -1.073 -11.201 1.00 78.75 202 LEU A N 1
ATOM 1550 C CA . LEU A 1 202 ? 22.644 -2.317 -11.368 1.00 78.75 202 LEU A CA 1
ATOM 1551 C C . LEU A 1 202 ? 23.625 -3.478 -11.251 1.00 78.75 202 LEU A C 1
ATOM 1553 O O . LEU A 1 202 ? 24.541 -3.571 -12.067 1.00 78.75 202 LEU A O 1
ATOM 1557 N N . GLN A 1 203 ? 23.403 -4.348 -10.267 1.00 82.94 203 GLN A N 1
ATOM 1558 C CA . GLN A 1 203 ? 24.165 -5.573 -10.054 1.00 82.94 203 GLN A CA 1
ATOM 1559 C C . GLN A 1 203 ? 23.246 -6.793 -10.177 1.00 82.94 203 GLN A C 1
ATOM 1561 O O . GLN A 1 203 ? 22.146 -6.821 -9.619 1.00 82.94 203 GLN A O 1
ATOM 1566 N N . ASP A 1 204 ? 23.688 -7.810 -10.920 1.00 82.62 204 ASP A N 1
ATOM 1567 C CA . ASP A 1 204 ? 22.926 -9.048 -11.160 1.00 82.62 204 ASP A CA 1
ATOM 1568 C C . ASP A 1 204 ? 21.520 -8.815 -11.756 1.00 82.62 204 ASP A C 1
ATOM 1570 O O . ASP A 1 204 ? 20.550 -9.534 -11.481 1.00 82.62 204 ASP A O 1
ATOM 1574 N N . HIS A 1 205 ? 21.403 -7.816 -12.635 1.00 81.81 205 HIS A N 1
ATOM 1575 C CA . HIS A 1 205 ? 20.144 -7.508 -13.305 1.00 81.81 205 HIS A CA 1
ATOM 1576 C C . HIS A 1 205 ? 19.845 -8.504 -14.437 1.00 81.81 205 HIS A C 1
ATOM 1578 O O . HIS A 1 205 ? 20.506 -8.508 -15.477 1.00 81.81 205 HIS A O 1
ATOM 1584 N N . ARG A 1 206 ? 18.826 -9.354 -14.253 1.00 84.50 206 ARG A N 1
ATOM 1585 C CA . ARG A 1 206 ? 18.434 -10.402 -15.221 1.00 84.50 206 ARG A CA 1
ATOM 1586 C C . ARG A 1 206 ? 16.955 -10.288 -15.599 1.00 84.50 206 ARG A C 1
ATOM 1588 O O . ARG A 1 206 ? 16.132 -11.064 -15.106 1.00 84.50 206 ARG A O 1
ATOM 1595 N N . PRO A 1 207 ? 16.585 -9.308 -16.441 1.00 83.69 207 PRO A N 1
ATOM 1596 C CA . PRO A 1 207 ? 15.205 -9.109 -16.849 1.00 83.69 207 PRO A CA 1
ATOM 1597 C C . PRO A 1 207 ? 14.759 -10.137 -17.892 1.00 83.69 207 PRO A C 1
ATOM 1599 O O . PRO A 1 207 ? 15.388 -10.336 -18.928 1.00 83.69 207 PRO A O 1
ATOM 1602 N N . HIS A 1 208 ? 13.600 -10.737 -17.651 1.00 88.00 208 HIS A N 1
ATOM 1603 C CA . HIS A 1 208 ? 12.865 -11.549 -18.610 1.00 88.00 208 HIS A CA 1
ATOM 1604 C C . HIS A 1 208 ? 11.680 -10.741 -19.136 1.00 88.00 208 HIS A C 1
ATOM 1606 O O . HIS A 1 208 ? 10.535 -10.961 -18.727 1.00 88.00 208 HIS A O 1
ATOM 1612 N N . CYS A 1 209 ? 11.965 -9.782 -20.024 1.00 86.25 209 CYS A N 1
ATOM 1613 C CA . CYS A 1 209 ? 10.944 -8.915 -20.604 1.00 86.25 209 CYS A CA 1
ATOM 1614 C C . CYS A 1 209 ? 11.020 -8.817 -22.129 1.00 86.25 209 CYS A C 1
ATOM 1616 O O . CYS A 1 209 ? 12.079 -8.984 -22.726 1.00 86.25 209 CYS A O 1
ATOM 1618 N N . LYS A 1 210 ? 9.871 -8.564 -22.773 1.00 86.31 210 LYS A N 1
ATOM 1619 C CA . LYS A 1 210 ? 9.812 -8.380 -24.236 1.00 86.31 210 LYS A CA 1
ATOM 1620 C C . LYS A 1 210 ? 10.377 -7.030 -24.666 1.00 86.31 210 LYS A C 1
ATOM 1622 O O . LYS A 1 210 ? 10.875 -6.903 -25.778 1.00 86.31 210 LYS A O 1
ATOM 1627 N N . THR A 1 211 ? 10.236 -6.020 -23.816 1.00 88.12 211 THR A N 1
ATOM 1628 C CA . THR A 1 211 ? 10.671 -4.653 -24.095 1.00 88.12 211 THR A CA 1
ATOM 1629 C C . THR A 1 211 ? 11.255 -4.050 -22.829 1.00 88.12 211 THR A C 1
ATOM 1631 O O . THR A 1 211 ? 10.661 -4.177 -21.758 1.00 88.12 211 THR A O 1
ATOM 1634 N N . ILE A 1 212 ? 12.401 -3.395 -22.965 1.00 85.94 212 ILE A N 1
ATOM 1635 C CA . ILE A 1 212 ? 13.045 -2.626 -21.905 1.00 85.94 212 ILE A CA 1
ATOM 1636 C C . ILE A 1 212 ? 13.405 -1.280 -22.522 1.00 85.94 212 ILE A C 1
ATOM 1638 O O . ILE A 1 212 ? 14.184 -1.230 -23.471 1.00 85.94 212 ILE A O 1
ATOM 1642 N N . ASN A 1 213 ? 12.806 -0.217 -22.000 1.00 86.69 213 ASN A N 1
ATOM 1643 C CA . ASN A 1 213 ? 13.133 1.156 -22.343 1.00 86.69 213 ASN A CA 1
ATOM 1644 C C . ASN A 1 213 ? 13.881 1.767 -21.166 1.00 86.69 213 ASN A C 1
ATOM 1646 O O . ASN A 1 213 ? 13.457 1.625 -20.019 1.00 86.69 213 ASN A O 1
ATOM 1650 N N . LEU A 1 214 ? 14.989 2.434 -21.463 1.00 82.81 214 LEU A N 1
ATOM 1651 C CA . LEU A 1 214 ? 15.870 3.014 -20.467 1.00 82.81 214 LEU A CA 1
ATOM 1652 C C . LEU A 1 214 ? 16.044 4.501 -20.751 1.00 82.81 214 LEU A C 1
ATOM 1654 O O . LEU A 1 214 ? 16.536 4.876 -21.814 1.00 82.81 214 LEU A O 1
ATOM 1658 N N . THR A 1 215 ? 15.676 5.323 -19.777 1.00 84.06 215 THR A N 1
ATOM 1659 C CA . THR A 1 215 ? 15.942 6.760 -19.762 1.00 84.06 215 THR A CA 1
ATOM 1660 C C . THR A 1 215 ? 16.875 7.030 -18.595 1.00 84.06 215 THR A C 1
ATOM 1662 O O . THR A 1 215 ? 16.484 6.865 -17.442 1.00 84.06 215 THR A O 1
ATOM 1665 N N . ALA A 1 216 ? 18.126 7.385 -18.874 1.00 70.38 216 ALA A N 1
ATOM 1666 C CA . ALA A 1 216 ? 19.159 7.366 -17.850 1.00 70.38 216 ALA A CA 1
ATOM 1667 C C . ALA A 1 216 ? 20.099 8.570 -17.894 1.00 70.38 216 ALA A C 1
ATOM 1669 O O . ALA A 1 216 ? 20.511 9.013 -18.968 1.00 70.38 216 ALA A O 1
ATOM 1670 N N . GLY A 1 217 ? 20.496 9.033 -16.706 1.00 64.00 217 GLY A N 1
ATOM 1671 C CA . GLY A 1 217 ? 21.807 9.654 -16.500 1.00 64.00 217 GLY A CA 1
ATOM 1672 C C . GLY A 1 217 ? 22.941 8.612 -16.591 1.00 64.00 217 GLY A C 1
ATOM 1673 O O . GLY A 1 217 ? 22.692 7.461 -16.941 1.00 64.00 217 GLY A O 1
ATOM 1674 N N . PRO A 1 218 ? 24.204 8.962 -16.292 1.00 59.94 218 PRO A N 1
ATOM 1675 C CA . PRO A 1 218 ? 25.299 7.990 -16.263 1.00 59.94 218 PRO A CA 1
ATOM 1676 C C . PRO A 1 218 ? 24.968 6.794 -15.354 1.00 59.94 218 PRO A C 1
ATOM 1678 O O . PRO A 1 218 ? 24.717 6.965 -14.160 1.00 59.94 218 PRO A O 1
ATOM 1681 N N . LEU A 1 219 ? 24.975 5.600 -15.952 1.00 68.31 219 LEU A N 1
ATOM 1682 C CA . LEU A 1 219 ? 24.684 4.312 -15.327 1.00 68.31 219 LEU A CA 1
ATOM 1683 C C . LEU A 1 219 ? 25.936 3.450 -15.266 1.00 68.31 219 LEU A C 1
ATOM 1685 O O . LEU A 1 219 ? 26.683 3.369 -16.243 1.00 68.31 219 LEU A O 1
ATOM 1689 N N . THR A 1 220 ? 26.091 2.730 -14.160 1.00 64.44 220 THR A N 1
ATOM 1690 C CA . THR A 1 220 ? 27.141 1.721 -14.010 1.00 64.44 220 THR A CA 1
ATOM 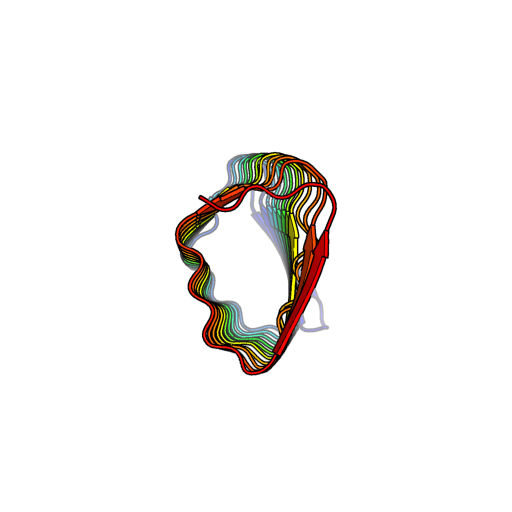1691 C C . THR A 1 220 ? 26.493 0.340 -13.970 1.00 64.44 220 THR A C 1
ATOM 1693 O O . THR A 1 220 ? 25.722 0.037 -13.060 1.00 64.44 220 THR A O 1
ATOM 1696 N N . LEU A 1 221 ? 26.791 -0.493 -14.969 1.00 65.69 221 LEU A N 1
ATOM 1697 C CA . LEU A 1 221 ? 26.423 -1.911 -14.983 1.00 65.69 221 LEU A CA 1
ATOM 1698 C C . LEU A 1 221 ? 27.592 -2.711 -14.397 1.00 65.69 221 LEU A C 1
ATOM 1700 O O . LEU A 1 221 ? 28.716 -2.572 -14.886 1.00 65.69 221 LEU A O 1
ATOM 1704 N N . GLN A 1 222 ? 27.334 -3.502 -13.355 1.00 57.88 222 GLN A N 1
ATOM 1705 C CA . GLN A 1 222 ? 28.307 -4.390 -12.705 1.00 57.88 222 GLN A CA 1
ATOM 1706 C C . GLN A 1 222 ? 27.791 -5.828 -12.709 1.00 57.88 222 GLN A C 1
ATOM 1708 O O . GLN A 1 222 ? 28.620 -6.723 -12.971 1.00 57.88 222 GLN A O 1
#

Secondary structure (DSSP, 8-state):
-EEEEEETTTEEEEEE-TT--B-SB--BSSEEEEEE-TT-EEEEE--BSSEEEEEE-TT-EEEEE--B-SEEEEEE-TT-EE-SB--BSSEEEEEE-TT-EEES---BSSEEEEEE-TT-EEES---B-SEEEEEE-TT-EEES---BSSEE--EE-TT-EEES---EEEEE--EE-SS-EEES---EEEEEEEEE-TTEEEES---EEEEEEEEESSEEE-